Protein AF-A0A2P4NK34-F1 (afdb_monomer_lite)

Organism: Rhizophagus irregularis (strain DAOM 181602 / DAOM 197198 / MUCL 43194) (NCBI:txid747089)

Radius of gyration: 27.78 Å; chains: 1; bounding box: 64×46×92 Å

Sequence (318 aa):
MEHAILLRIIEKIVPVLEAAEVLLDIGVDGDLNSNKTLNNIPCVSKVYADLKHIGKNIRAKIAKSSMWKEYENTIMTYYNSCVYAASGRKLDENKITVSDAELEKVQIDGLVAHLSDDHSLCWDEVCWRKENPNIQLKAPHLKENTSNQREKFRQFLKECFYIPTKQSLITHIRTSYNEAFNRVKLCFQDKKIDYWKTYSTRHALAVLQYNNGLLNMLKIARSACNIPYFSETDEKNISKIAEERKKQNQRNSNDIAKRNEERGKKIQEQKTNLETFDWDKDFVPYGRNVQEKIKAKEFEPTFAKHILDFEKIQKCLA

Structure (mmCIF, N/CA/C/O backbone):
data_AF-A0A2P4NK34-F1
#
_entry.id   AF-A0A2P4NK34-F1
#
loop_
_atom_site.group_PDB
_atom_site.id
_atom_site.type_symbol
_atom_site.label_atom_id
_atom_site.label_alt_id
_atom_site.label_comp_id
_atom_site.label_asym_id
_atom_site.label_entity_id
_atom_site.label_seq_id
_atom_site.pdbx_PDB_ins_code
_atom_site.Cartn_x
_atom_site.Cartn_y
_atom_site.Cartn_z
_atom_site.occupancy
_atom_site.B_iso_or_equiv
_atom_site.auth_seq_id
_atom_site.auth_comp_id
_atom_site.auth_asym_id
_atom_site.auth_atom_id
_atom_site.pdbx_PDB_model_num
ATOM 1 N N . MET A 1 1 ? -3.292 7.495 -22.861 1.00 48.47 1 MET A N 1
ATOM 2 C CA . MET A 1 1 ? -2.261 6.859 -23.716 1.00 48.47 1 MET A CA 1
ATOM 3 C C . MET A 1 1 ? -1.542 5.739 -23.005 1.00 48.47 1 MET A C 1
ATOM 5 O O . MET A 1 1 ? -1.546 4.654 -23.558 1.00 48.47 1 MET A O 1
ATOM 9 N N . GLU A 1 2 ? -1.011 5.934 -21.795 1.00 56.56 2 GLU A N 1
ATOM 10 C CA . GLU A 1 2 ? -0.379 4.835 -21.038 1.00 56.56 2 GLU A CA 1
ATOM 11 C C . GLU A 1 2 ? -1.314 3.627 -20.874 1.00 56.56 2 GLU A C 1
ATOM 13 O O . GLU A 1 2 ? -0.923 2.498 -21.143 1.00 56.56 2 GLU A O 1
ATOM 18 N N . HIS A 1 3 ? -2.592 3.889 -20.588 1.00 64.56 3 HIS A N 1
ATOM 19 C CA . HIS A 1 3 ? -3.644 2.875 -20.536 1.00 64.56 3 HIS A CA 1
ATOM 20 C C . HIS A 1 3 ? -3.859 2.115 -21.862 1.00 64.56 3 HIS A C 1
ATOM 22 O O . HIS A 1 3 ? -4.013 0.900 -21.873 1.00 64.56 3 HIS A O 1
ATOM 28 N N . ALA A 1 4 ? -3.833 2.818 -22.999 1.00 63.69 4 ALA A N 1
ATOM 29 C CA . ALA A 1 4 ? -4.018 2.206 -24.316 1.00 63.69 4 ALA A CA 1
ATOM 30 C C . ALA A 1 4 ? -2.792 1.381 -24.738 1.00 63.69 4 ALA A C 1
ATOM 32 O O . ALA A 1 4 ? -2.928 0.347 -25.380 1.00 63.69 4 ALA A O 1
ATOM 33 N N . ILE A 1 5 ? -1.591 1.818 -24.354 1.00 66.81 5 ILE A N 1
ATOM 34 C CA . ILE A 1 5 ? -0.347 1.083 -24.605 1.00 66.81 5 ILE A CA 1
ATOM 35 C C . ILE A 1 5 ? -0.301 -0.186 -23.756 1.00 66.81 5 ILE A C 1
ATOM 37 O O . ILE A 1 5 ? 0.046 -1.240 -24.277 1.00 66.81 5 ILE A O 1
ATOM 41 N N . LEU A 1 6 ? -0.702 -0.099 -22.484 1.00 72.00 6 LEU A N 1
ATOM 42 C CA . LEU A 1 6 ? -0.850 -1.259 -21.608 1.00 72.00 6 LEU A CA 1
ATOM 43 C C . LEU A 1 6 ? -1.774 -2.306 -22.240 1.00 72.00 6 LEU A C 1
ATOM 45 O O . LEU A 1 6 ? -1.380 -3.460 -22.361 1.00 72.00 6 LEU A O 1
ATOM 49 N N . LEU A 1 7 ? -2.948 -1.887 -22.722 1.00 73.19 7 LEU A N 1
ATOM 50 C CA . LEU A 1 7 ? -3.874 -2.765 -23.439 1.00 73.19 7 LEU A CA 1
ATOM 51 C C . LEU A 1 7 ? -3.229 -3.419 -24.665 1.00 73.19 7 LEU A C 1
ATOM 53 O O . LEU A 1 7 ? -3.285 -4.634 -24.797 1.00 73.19 7 LEU A O 1
ATOM 57 N N . ARG A 1 8 ? -2.540 -2.647 -25.514 1.00 75.69 8 ARG A N 1
ATOM 58 C CA . ARG A 1 8 ? -1.848 -3.188 -26.697 1.00 75.69 8 ARG A CA 1
ATOM 59 C C . ARG A 1 8 ? -0.736 -4.178 -26.361 1.00 75.69 8 ARG A C 1
ATOM 61 O O . ARG A 1 8 ? -0.506 -5.109 -27.126 1.00 75.69 8 ARG A O 1
ATOM 68 N N . ILE A 1 9 ? -0.013 -3.967 -25.262 1.00 77.25 9 ILE A N 1
ATOM 69 C CA . ILE A 1 9 ? 1.008 -4.913 -24.797 1.00 77.25 9 ILE A CA 1
ATOM 70 C C . ILE A 1 9 ? 0.328 -6.192 -24.320 1.00 77.25 9 ILE A C 1
ATOM 72 O O . ILE A 1 9 ? 0.738 -7.273 -24.732 1.00 77.25 9 ILE A O 1
ATOM 76 N N . ILE A 1 10 ? -0.724 -6.065 -23.509 1.00 79.69 10 ILE A N 1
ATOM 77 C CA . ILE A 1 10 ? -1.464 -7.210 -22.983 1.00 79.69 10 ILE A CA 1
ATOM 78 C C . ILE A 1 10 ? -2.071 -8.035 -24.123 1.00 79.69 10 ILE A C 1
ATOM 80 O O . ILE A 1 10 ? -1.832 -9.234 -24.179 1.00 79.69 10 ILE A O 1
ATOM 84 N N . GLU A 1 11 ? -2.726 -7.399 -25.098 1.00 82.00 11 GLU A N 1
ATOM 85 C CA . GLU A 1 11 ? -3.253 -8.055 -26.307 1.00 82.00 11 GLU A CA 1
ATOM 86 C C . GLU A 1 11 ? -2.201 -8.907 -27.037 1.00 82.00 11 GLU A C 1
ATOM 88 O O . GLU A 1 11 ? -2.528 -9.960 -27.576 1.00 82.00 11 GLU A O 1
ATOM 93 N N . LYS A 1 12 ? -0.932 -8.476 -27.053 1.00 82.38 12 LYS A N 1
ATOM 94 C CA . LYS A 1 12 ? 0.152 -9.219 -27.710 1.00 82.38 12 LYS A CA 1
ATOM 95 C C . LYS A 1 12 ? 0.668 -10.402 -26.897 1.00 82.38 12 LYS A C 1
ATOM 97 O O . LYS A 1 12 ? 1.125 -11.371 -27.495 1.00 82.38 12 LYS A O 1
ATOM 102 N N . ILE A 1 13 ? 0.662 -10.305 -25.569 1.00 82.50 13 ILE A N 1
ATOM 103 C CA . ILE A 1 13 ? 1.228 -11.343 -24.694 1.00 82.50 13 ILE A CA 1
ATOM 104 C C . ILE A 1 13 ? 0.187 -12.372 -24.250 1.00 82.50 13 ILE A C 1
ATOM 106 O O . ILE A 1 13 ? 0.567 -13.508 -23.996 1.00 82.50 13 ILE A O 1
ATOM 110 N N . VAL A 1 14 ? -1.104 -12.012 -24.200 1.00 85.31 14 VAL A N 1
ATOM 111 C CA . VAL A 1 14 ? -2.202 -12.903 -23.774 1.00 85.31 14 VAL A CA 1
ATOM 112 C C . VAL A 1 14 ? -2.152 -14.264 -24.475 1.00 85.31 14 VAL A C 1
ATOM 114 O O . VAL A 1 14 ? -2.125 -15.254 -23.750 1.00 85.31 14 VAL A O 1
ATOM 117 N N . PRO A 1 15 ? -2.021 -14.369 -25.816 1.00 86.94 15 PRO A N 1
ATOM 118 C CA . PRO A 1 15 ? -2.008 -15.677 -26.476 1.00 86.94 15 PRO A CA 1
ATOM 119 C C . PRO A 1 15 ? -0.852 -16.576 -26.022 1.00 86.94 15 PRO A C 1
ATOM 121 O O . PRO A 1 15 ? -0.999 -17.789 -25.929 1.00 86.94 15 PRO A O 1
ATOM 124 N N . VAL A 1 16 ? 0.308 -15.980 -25.723 1.00 87.50 16 VAL A N 1
ATOM 125 C CA . VAL A 1 16 ? 1.489 -16.709 -25.238 1.00 87.50 16 VAL A CA 1
ATOM 126 C C . VAL A 1 16 ? 1.282 -17.167 -23.797 1.00 87.50 16 VAL A C 1
ATOM 128 O O . VAL A 1 16 ? 1.649 -18.285 -23.451 1.00 87.50 16 VAL A O 1
ATOM 131 N N . LEU A 1 17 ? 0.691 -16.313 -22.961 1.00 85.50 17 LEU A N 1
ATOM 132 C CA . LEU A 1 17 ? 0.424 -16.618 -21.557 1.00 85.50 17 LEU A CA 1
ATOM 133 C C . LEU A 1 17 ? -0.655 -17.689 -21.404 1.00 85.50 17 LEU A C 1
ATOM 135 O O . LEU A 1 17 ? -0.489 -18.593 -20.595 1.00 85.50 17 LEU A O 1
ATOM 139 N N . GLU A 1 18 ? -1.716 -17.624 -22.208 1.00 86.38 18 GLU A N 1
ATOM 140 C CA . GLU A 1 18 ? -2.775 -18.635 -22.238 1.00 86.38 18 GLU A CA 1
ATOM 141 C C . GLU A 1 18 ? -2.237 -19.990 -22.704 1.00 86.38 18 GLU A C 1
ATOM 143 O O . GLU A 1 18 ? -2.489 -20.997 -22.051 1.00 86.38 18 GLU A O 1
ATOM 148 N N . ALA A 1 19 ? -1.427 -20.016 -23.770 1.00 86.31 19 ALA A N 1
ATOM 149 C CA . ALA A 1 19 ? -0.793 -21.247 -24.246 1.00 86.31 19 ALA A CA 1
ATOM 150 C C . ALA A 1 19 ? 0.175 -21.868 -23.221 1.00 86.31 19 ALA A C 1
ATOM 152 O O . ALA A 1 19 ? 0.399 -23.076 -23.245 1.00 86.31 19 ALA A O 1
ATOM 153 N N . ALA A 1 20 ? 0.757 -21.049 -22.343 1.00 87.88 20 ALA A N 1
ATOM 154 C CA . ALA A 1 20 ? 1.665 -21.481 -21.286 1.00 87.88 20 ALA A CA 1
ATOM 155 C C . ALA A 1 20 ? 0.973 -21.703 -19.926 1.00 87.88 20 ALA A C 1
ATOM 157 O O . ALA A 1 20 ? 1.665 -21.990 -18.953 1.00 87.88 20 ALA A O 1
ATOM 158 N N . GLU A 1 21 ? -0.354 -21.534 -19.839 1.00 88.50 21 GLU A N 1
ATOM 159 C CA . GLU A 1 21 ? -1.132 -21.593 -18.589 1.00 88.50 21 GLU A CA 1
ATOM 160 C C . GLU A 1 21 ? -0.599 -20.656 -17.480 1.00 88.50 21 GLU A C 1
ATOM 162 O O . GLU A 1 21 ? -0.667 -20.945 -16.285 1.00 88.50 21 GLU A O 1
ATOM 167 N N . VAL A 1 22 ? -0.064 -19.494 -17.869 1.00 86.06 22 VAL A N 1
ATOM 168 C CA . VAL A 1 22 ? 0.520 -18.506 -16.951 1.00 86.06 22 VAL A CA 1
ATOM 169 C C . VAL A 1 22 ? -0.482 -17.397 -16.636 1.00 86.06 22 VAL A C 1
ATOM 171 O O . VAL A 1 22 ? -1.010 -16.734 -17.531 1.00 86.06 22 VAL A O 1
ATOM 174 N N . LEU A 1 23 ? -0.673 -17.123 -15.343 1.00 85.81 23 LEU A N 1
ATOM 175 C CA . LEU A 1 23 ? -1.448 -15.983 -14.853 1.00 85.81 23 LEU A CA 1
ATOM 176 C C . LEU A 1 23 ? -0.542 -14.825 -14.418 1.00 85.81 23 LEU A C 1
ATOM 178 O O . LEU A 1 23 ? 0.556 -15.023 -13.900 1.00 85.81 23 LEU A O 1
ATOM 182 N N . LEU A 1 24 ? -1.029 -13.600 -14.606 1.00 82.25 24 LEU A N 1
ATOM 183 C CA . LEU A 1 24 ? -0.334 -12.368 -14.257 1.00 82.25 24 LEU A CA 1
ATOM 184 C C . LEU A 1 24 ? -0.850 -11.769 -12.954 1.00 82.25 24 LEU A C 1
ATOM 186 O O . LEU A 1 24 ? -2.042 -11.499 -12.788 1.00 82.25 24 LEU A O 1
ATOM 190 N N . ASP A 1 25 ? 0.104 -11.440 -12.098 1.00 82.12 25 ASP A N 1
ATOM 191 C CA . ASP A 1 25 ? -0.062 -10.599 -10.925 1.00 82.12 25 ASP A CA 1
ATOM 192 C C . ASP A 1 25 ? 0.555 -9.222 -11.229 1.00 82.12 25 ASP A C 1
ATOM 194 O O . ASP A 1 25 ? 1.748 -9.113 -11.519 1.00 82.12 25 ASP A O 1
ATOM 198 N N . ILE A 1 26 ? -0.247 -8.154 -11.203 1.00 79.12 26 ILE A N 1
ATOM 199 C CA . ILE A 1 26 ? 0.152 -6.833 -11.714 1.00 79.12 26 ILE A CA 1
ATOM 200 C C . ILE A 1 26 ? 0.137 -5.792 -10.597 1.00 79.12 26 ILE A C 1
ATOM 202 O O . ILE A 1 26 ? -0.907 -5.508 -10.021 1.00 79.12 26 ILE A O 1
ATOM 206 N N . GLY A 1 27 ? 1.282 -5.163 -10.325 1.00 77.25 27 GLY A N 1
ATOM 207 C CA . GLY A 1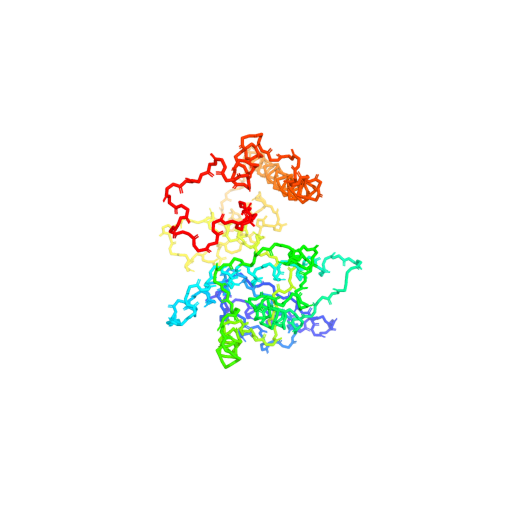 27 ? 1.358 -3.962 -9.487 1.00 77.25 27 GLY A CA 1
ATOM 208 C C . GLY A 1 27 ? 1.122 -2.694 -10.302 1.00 77.25 27 GLY A C 1
ATOM 209 O O . GLY A 1 27 ? 1.854 -2.435 -11.258 1.00 77.25 27 GLY A O 1
ATOM 210 N N . VAL A 1 28 ? 0.122 -1.893 -9.927 1.00 72.69 28 VAL A N 1
ATOM 211 C CA . VAL A 1 28 ? -0.199 -0.637 -10.623 1.00 72.69 28 VAL A CA 1
ATOM 212 C C . VAL A 1 28 ? 0.272 0.557 -9.801 1.00 72.69 28 VAL A C 1
ATOM 214 O O . VAL A 1 28 ? -0.041 0.672 -8.620 1.00 72.69 28 VAL A O 1
ATOM 217 N N . ASP A 1 29 ? 1.014 1.455 -10.450 1.00 66.44 29 ASP A N 1
ATOM 218 C CA . ASP A 1 29 ? 1.449 2.736 -9.893 1.00 66.44 29 ASP A CA 1
ATOM 219 C C . ASP A 1 29 ? 0.544 3.849 -10.446 1.00 66.44 29 ASP A C 1
ATOM 221 O O . ASP A 1 29 ? 0.671 4.230 -11.611 1.00 66.44 29 ASP A O 1
ATOM 225 N N . GLY A 1 30 ? -0.413 4.336 -9.651 1.00 62.69 30 GLY A N 1
ATOM 226 C CA . GLY A 1 30 ? -1.329 5.411 -10.056 1.00 62.69 30 GLY A CA 1
ATOM 227 C C . GLY A 1 30 ? -2.760 4.984 -10.439 1.00 62.69 30 GLY A C 1
ATOM 228 O O . GLY A 1 30 ? -3.372 4.160 -9.767 1.00 62.69 30 GLY A O 1
ATOM 229 N N . ASP A 1 31 ? -3.338 5.658 -11.445 1.00 58.88 31 ASP A N 1
ATOM 230 C CA . ASP A 1 31 ? -4.793 5.828 -11.657 1.00 58.88 31 ASP A CA 1
ATOM 231 C C . ASP A 1 31 ? -5.634 4.527 -11.715 1.00 58.88 31 ASP A C 1
ATOM 233 O O . ASP A 1 31 ? -5.349 3.589 -12.465 1.00 58.88 31 ASP A O 1
ATOM 237 N N . LEU A 1 32 ? -6.755 4.532 -10.977 1.00 55.97 32 LEU A N 1
ATOM 238 C CA . LEU A 1 32 ? -7.711 3.428 -10.792 1.00 55.97 32 LEU A CA 1
ATOM 239 C C . LEU A 1 32 ? -8.393 2.959 -12.083 1.00 55.97 32 LEU A C 1
ATOM 241 O O . LEU A 1 32 ? -8.917 1.843 -12.126 1.00 55.97 32 LEU A O 1
ATOM 245 N N . ASN A 1 33 ? -8.409 3.787 -13.131 1.00 59.69 33 ASN A N 1
ATOM 246 C CA . ASN A 1 33 ? -8.982 3.407 -14.423 1.00 59.69 33 ASN A CA 1
ATOM 247 C C . ASN A 1 33 ? -8.220 2.239 -15.065 1.00 59.69 33 ASN A C 1
ATOM 249 O O . ASN A 1 33 ? -8.837 1.381 -15.692 1.00 59.69 33 ASN A O 1
ATOM 253 N N . SER A 1 34 ? -6.908 2.133 -14.825 1.00 62.41 34 SER A N 1
ATOM 254 C CA . SER A 1 34 ? -6.115 0.966 -15.231 1.00 62.41 34 SER A CA 1
ATOM 255 C C . SER A 1 34 ? -6.556 -0.305 -14.518 1.00 62.41 34 SER A C 1
ATOM 257 O O . SER A 1 34 ? -6.680 -1.345 -15.160 1.00 62.41 34 SER A O 1
ATOM 259 N N . ASN A 1 35 ? -6.918 -0.217 -13.239 1.00 66.38 35 ASN A N 1
ATOM 260 C CA . ASN A 1 35 ? -7.352 -1.385 -12.478 1.00 66.38 35 ASN A CA 1
ATOM 261 C C . ASN A 1 35 ? -8.691 -1.946 -12.971 1.00 66.38 35 ASN A C 1
ATOM 263 O O . ASN A 1 35 ? -8.855 -3.161 -13.027 1.00 66.38 35 ASN A O 1
ATOM 267 N N . LYS A 1 36 ? -9.647 -1.083 -13.345 1.00 69.12 36 LYS A N 1
ATOM 268 C CA . LYS A 1 36 ? -10.941 -1.532 -13.894 1.00 69.12 36 LYS A CA 1
ATOM 269 C C . LYS A 1 36 ? -10.761 -2.345 -15.171 1.00 69.12 36 LYS A C 1
ATOM 271 O O . LYS A 1 36 ? -11.412 -3.366 -15.344 1.00 69.12 36 LYS A O 1
ATOM 276 N N . THR A 1 37 ? -9.867 -1.895 -16.039 1.00 74.50 37 THR A N 1
ATOM 277 C CA . THR A 1 37 ? -9.613 -2.544 -17.322 1.00 74.50 37 THR A CA 1
ATOM 278 C C . THR A 1 37 ? -8.814 -3.831 -17.154 1.00 74.50 37 THR A C 1
ATOM 280 O O . THR A 1 37 ? -9.194 -4.846 -17.723 1.00 74.50 37 THR A O 1
ATOM 283 N N . LEU A 1 38 ? -7.761 -3.821 -16.327 1.00 77.62 38 LEU A N 1
ATOM 284 C CA . LEU A 1 38 ? -6.961 -5.013 -16.022 1.00 77.62 38 LEU A CA 1
ATOM 285 C C . LEU A 1 38 ? -7.792 -6.123 -15.372 1.00 77.62 38 LEU A C 1
ATOM 287 O O . LEU A 1 38 ? -7.602 -7.291 -15.693 1.00 77.62 38 LEU A O 1
ATOM 291 N N . ASN A 1 39 ? -8.758 -5.768 -14.520 1.00 73.94 39 ASN A N 1
ATOM 292 C CA . ASN A 1 39 ? -9.656 -6.739 -13.892 1.00 73.94 39 ASN A CA 1
ATOM 293 C C . ASN A 1 39 ? -10.474 -7.559 -14.905 1.00 73.94 39 ASN A C 1
ATOM 295 O O . ASN A 1 39 ? -10.875 -8.681 -14.593 1.00 73.94 39 ASN A O 1
ATOM 299 N N . ASN A 1 40 ? -10.720 -7.028 -16.104 1.00 78.81 40 ASN A N 1
ATOM 300 C CA . ASN A 1 40 ? -11.522 -7.701 -17.125 1.00 78.81 40 ASN A CA 1
ATOM 301 C C . ASN A 1 40 ? -10.695 -8.616 -18.038 1.00 78.81 40 ASN A C 1
ATOM 303 O O . ASN A 1 40 ? -11.258 -9.265 -18.914 1.00 78.81 40 ASN A O 1
ATOM 307 N N . ILE A 1 41 ? -9.377 -8.680 -17.847 1.00 81.38 41 ILE A N 1
ATOM 308 C CA . ILE A 1 41 ? -8.486 -9.477 -18.690 1.00 81.38 41 ILE A CA 1
ATOM 309 C C . ILE A 1 41 ? -8.365 -10.890 -18.091 1.00 81.38 41 ILE A C 1
ATOM 311 O O . ILE A 1 41 ? -8.008 -11.004 -16.916 1.00 81.38 41 ILE A O 1
ATOM 315 N N . PRO A 1 42 ? -8.643 -11.966 -18.856 1.00 81.50 42 PRO A N 1
ATOM 316 C CA . PRO A 1 42 ? -8.669 -13.336 -18.331 1.00 81.50 42 PRO A CA 1
ATOM 317 C C . PRO A 1 42 ? -7.351 -13.799 -17.706 1.00 81.50 42 PRO A C 1
ATOM 319 O O . PRO A 1 42 ? -7.359 -14.376 -16.624 1.00 81.50 42 PRO A O 1
ATOM 322 N N . CYS A 1 43 ? -6.216 -13.484 -18.338 1.00 84.06 43 CYS A N 1
ATOM 323 C CA . CYS A 1 43 ? -4.897 -13.887 -17.850 1.00 84.06 43 CYS A CA 1
ATOM 324 C C . CYS A 1 43 ? -4.420 -13.082 -16.626 1.00 84.06 43 CYS A C 1
ATOM 326 O O . CYS A 1 43 ? -3.322 -13.324 -16.136 1.00 84.06 43 CYS A O 1
ATOM 328 N N . VAL A 1 44 ? -5.188 -12.098 -16.142 1.00 85.50 44 VAL A N 1
ATOM 329 C CA . VAL A 1 44 ? -4.844 -11.312 -14.949 1.00 85.50 44 VAL A CA 1
ATOM 330 C C . VAL A 1 44 ? -5.506 -11.945 -13.728 1.00 85.50 44 VAL A C 1
ATOM 332 O O . VAL A 1 44 ? -6.719 -11.837 -13.528 1.00 85.50 44 VAL A O 1
ATOM 335 N N . SER A 1 45 ? -4.676 -12.582 -12.902 1.00 85.12 45 SER A N 1
ATOM 336 C CA . SER A 1 45 ? -5.058 -13.195 -11.626 1.00 85.12 45 SER A CA 1
ATOM 337 C C . SER A 1 45 ? -5.370 -12.121 -10.588 1.00 85.12 45 SER A C 1
ATOM 339 O O . SER A 1 45 ? -6.459 -12.108 -10.007 1.00 85.12 45 SER A O 1
ATOM 341 N N . LYS A 1 46 ? -4.434 -11.183 -10.382 1.00 85.19 46 LYS A N 1
ATOM 342 C CA . LYS A 1 46 ? -4.545 -10.192 -9.311 1.00 85.19 46 LYS A CA 1
ATOM 343 C C . LYS A 1 46 ? -3.942 -8.847 -9.676 1.00 85.19 46 LYS A C 1
ATOM 345 O O . LYS A 1 46 ? -2.892 -8.765 -10.310 1.00 85.19 46 LYS A O 1
ATOM 350 N N . VAL A 1 47 ? -4.589 -7.777 -9.221 1.00 85.12 47 VAL A N 1
ATOM 351 C CA . VAL A 1 47 ? -4.105 -6.401 -9.380 1.00 85.12 47 VAL A CA 1
ATOM 352 C C . VAL A 1 47 ? -3.767 -5.820 -8.012 1.00 85.12 47 VAL A C 1
ATOM 354 O O . VAL A 1 47 ? -4.634 -5.631 -7.164 1.00 85.12 47 VAL A O 1
ATOM 357 N N . TYR A 1 48 ? -2.503 -5.507 -7.768 1.00 84.75 48 TYR A N 1
ATOM 358 C CA . TYR A 1 48 ? -2.087 -4.877 -6.524 1.00 84.75 48 TYR A CA 1
ATOM 359 C C . TYR A 1 48 ? -2.296 -3.367 -6.594 1.00 84.75 48 TYR A C 1
ATOM 361 O O . TYR A 1 48 ? -1.750 -2.690 -7.471 1.00 84.75 48 TYR A O 1
ATOM 369 N N . ALA A 1 49 ? -3.115 -2.853 -5.676 1.00 79.38 49 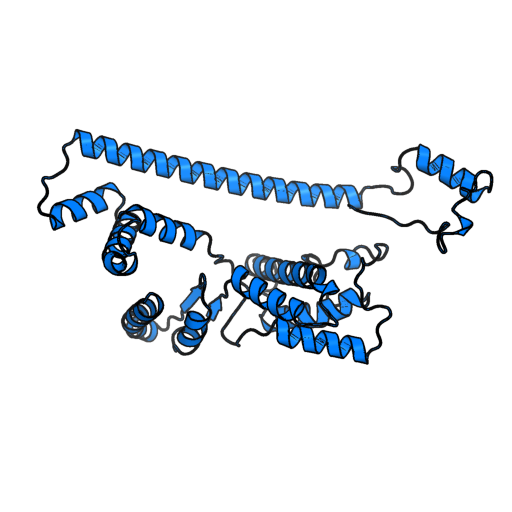ALA A N 1
ATOM 370 C CA . ALA A 1 49 ? -3.508 -1.451 -5.660 1.00 79.38 49 ALA A CA 1
ATOM 371 C C . ALA A 1 49 ? -2.410 -0.553 -5.067 1.00 79.38 49 ALA A C 1
ATOM 373 O O . ALA A 1 49 ? -1.757 -0.909 -4.084 1.00 79.38 49 ALA A O 1
ATOM 374 N N . ASP A 1 50 ? -2.262 0.655 -5.618 1.00 80.62 50 ASP A N 1
ATOM 375 C CA . ASP A 1 50 ? -1.394 1.685 -5.045 1.00 80.62 50 ASP A CA 1
ATOM 376 C C . ASP A 1 50 ? -1.944 2.160 -3.689 1.00 80.62 50 ASP A C 1
ATOM 378 O O . ASP A 1 50 ? -2.944 2.883 -3.604 1.00 80.62 50 ASP A O 1
ATOM 382 N N . LEU A 1 51 ? -1.243 1.790 -2.615 1.00 81.88 51 LEU A N 1
ATOM 383 C CA . LEU A 1 51 ? -1.596 2.151 -1.244 1.00 81.88 51 LEU A CA 1
ATOM 384 C C . LEU A 1 51 ? -1.669 3.671 -1.036 1.00 81.88 51 LEU A C 1
ATOM 386 O O . LEU A 1 51 ? -2.491 4.141 -0.248 1.00 81.88 51 LEU A O 1
ATOM 390 N N . LYS A 1 52 ? -0.848 4.457 -1.744 1.00 81.94 52 LYS A N 1
ATOM 391 C CA . LYS A 1 52 ? -0.868 5.921 -1.651 1.00 81.94 52 LYS A CA 1
ATOM 392 C C . LYS A 1 52 ? -2.165 6.476 -2.228 1.00 81.94 52 LYS A C 1
ATOM 394 O O . LYS A 1 52 ? -2.797 7.331 -1.602 1.00 81.94 52 LYS A O 1
ATOM 399 N N . HIS A 1 53 ? -2.581 5.976 -3.389 1.00 80.50 53 HIS A N 1
ATOM 400 C CA . HIS A 1 53 ? -3.838 6.370 -4.013 1.00 80.50 53 HIS A CA 1
ATOM 401 C C . HIS A 1 53 ? -5.053 5.930 -3.183 1.00 80.50 53 HIS A C 1
ATOM 403 O O . HIS A 1 53 ? -5.927 6.749 -2.891 1.00 80.50 53 HIS A O 1
ATOM 409 N N . ILE A 1 54 ? -5.084 4.673 -2.726 1.00 85.25 54 ILE A N 1
ATOM 410 C CA . ILE A 1 54 ? -6.159 4.168 -1.858 1.00 85.25 54 ILE A CA 1
ATOM 411 C C . ILE A 1 54 ? -6.238 4.987 -0.564 1.00 85.25 54 ILE A C 1
ATOM 413 O O . ILE A 1 54 ? -7.310 5.473 -0.201 1.00 85.25 54 ILE A O 1
ATOM 417 N N . GLY A 1 55 ? -5.099 5.250 0.079 1.00 88.44 55 GLY A N 1
ATOM 418 C CA . GLY A 1 55 ? -5.035 6.072 1.285 1.00 88.44 55 GLY A CA 1
ATOM 419 C C . GLY A 1 55 ? -5.503 7.516 1.076 1.00 88.44 55 GLY A C 1
ATOM 420 O O . GLY A 1 55 ? -6.033 8.122 2.005 1.00 88.44 55 GLY A O 1
ATOM 421 N N . LYS A 1 56 ? -5.350 8.086 -0.126 1.00 88.56 56 LYS A N 1
ATOM 422 C CA . LYS A 1 56 ? -5.921 9.400 -0.470 1.00 88.56 56 LYS A CA 1
ATOM 423 C C . LYS A 1 56 ? -7.448 9.335 -0.574 1.00 88.56 56 LYS A C 1
ATOM 425 O O . LYS A 1 56 ? -8.127 10.219 -0.056 1.00 88.56 56 LYS A O 1
ATOM 430 N N . ASN A 1 57 ? -7.987 8.294 -1.206 1.00 89.25 57 ASN A N 1
ATOM 431 C CA . ASN A 1 57 ? -9.432 8.124 -1.380 1.00 89.25 57 ASN A CA 1
ATOM 432 C C . ASN A 1 57 ? -10.152 7.858 -0.057 1.00 89.25 57 ASN A C 1
ATOM 434 O O . ASN A 1 57 ? -11.221 8.422 0.173 1.00 89.25 57 ASN A O 1
ATOM 438 N N . ILE A 1 58 ? -9.552 7.058 0.828 1.00 92.31 58 ILE A N 1
ATOM 439 C CA . ILE A 1 58 ? -10.069 6.826 2.182 1.00 92.31 58 ILE A CA 1
ATOM 440 C C . ILE A 1 58 ? -10.177 8.157 2.933 1.00 92.31 58 ILE A C 1
ATOM 442 O O . ILE A 1 58 ? -11.262 8.509 3.390 1.00 92.31 58 ILE A O 1
ATOM 446 N N . ARG A 1 59 ? -9.094 8.947 2.982 1.00 94.12 59 ARG A N 1
ATOM 447 C CA . ARG A 1 59 ? -9.106 10.273 3.623 1.00 94.12 59 ARG A CA 1
ATOM 448 C C . ARG A 1 59 ? -10.150 11.205 3.020 1.00 94.12 59 ARG A C 1
ATOM 450 O O . ARG A 1 59 ? -10.864 11.876 3.753 1.00 94.12 59 ARG A O 1
ATOM 457 N N . ALA A 1 60 ? -10.301 11.210 1.695 1.00 93.00 60 ALA A N 1
ATOM 458 C CA . ALA A 1 60 ? -11.318 12.020 1.029 1.00 93.00 60 ALA A CA 1
ATOM 459 C C . ALA A 1 60 ? -12.753 11.622 1.424 1.00 93.00 60 ALA A C 1
ATOM 461 O O . ALA A 1 60 ? -13.614 12.493 1.533 1.00 93.00 60 ALA A O 1
ATOM 462 N N . LYS A 1 61 ? -13.023 10.329 1.650 1.00 94.06 61 LYS A N 1
ATOM 463 C CA . LYS A 1 61 ? -14.317 9.852 2.168 1.00 94.06 61 LYS A CA 1
ATOM 464 C C . LYS A 1 61 ? -14.515 10.244 3.636 1.00 94.06 61 LYS A C 1
ATOM 466 O O . LYS A 1 61 ? -15.586 10.731 3.983 1.00 94.06 61 LYS A O 1
ATOM 471 N N . ILE A 1 62 ? -13.479 10.123 4.469 1.00 94.25 62 ILE A N 1
ATOM 472 C CA . ILE A 1 62 ? -13.518 10.532 5.884 1.00 94.25 62 ILE A CA 1
ATOM 473 C C . ILE A 1 62 ? -13.751 12.031 6.034 1.00 94.25 62 ILE A C 1
ATOM 475 O O . ILE A 1 62 ? -14.622 12.434 6.798 1.00 94.25 62 ILE A O 1
ATOM 479 N N . ALA A 1 63 ? -13.066 12.854 5.245 1.00 92.94 63 ALA A N 1
ATOM 480 C CA . ALA A 1 63 ? -13.222 14.303 5.281 1.00 92.94 63 ALA A CA 1
ATOM 481 C C . ALA A 1 63 ? -14.648 14.775 4.938 1.00 92.94 63 ALA A C 1
ATOM 483 O O . ALA A 1 63 ? -15.054 15.846 5.386 1.00 92.94 63 ALA A O 1
ATOM 484 N N . LYS A 1 64 ? -15.403 13.987 4.156 1.00 93.19 64 LYS A N 1
ATOM 485 C CA . LYS A 1 64 ? -16.816 14.246 3.826 1.00 93.19 64 LYS A CA 1
ATOM 486 C C . LYS A 1 64 ? -17.783 13.811 4.928 1.00 93.19 64 LYS A C 1
ATOM 488 O O . LYS A 1 64 ? -18.930 14.248 4.920 1.00 93.19 64 LYS A O 1
ATOM 493 N N . SER A 1 65 ? -17.352 12.953 5.850 1.00 92.12 65 SER A N 1
ATOM 494 C CA . SER A 1 65 ? -18.175 12.528 6.978 1.00 92.12 65 SER A CA 1
ATOM 495 C C . SER A 1 65 ? -18.215 13.631 8.028 1.00 92.12 65 SER A C 1
ATOM 497 O O . SER A 1 65 ? -17.180 14.030 8.551 1.00 92.12 65 SER A O 1
ATOM 499 N N . SER A 1 66 ? -19.408 14.102 8.383 1.00 88.12 66 SER A N 1
ATOM 500 C CA . SER A 1 66 ? -19.583 15.021 9.514 1.00 88.12 66 SER A CA 1
ATOM 501 C C . SER A 1 66 ? -19.396 14.328 10.868 1.00 88.12 66 SER A C 1
ATOM 503 O O . SER A 1 66 ? -19.052 14.985 11.842 1.00 88.12 66 SER A O 1
ATOM 505 N N . MET A 1 67 ? -19.599 13.007 10.927 1.00 89.81 67 MET A N 1
ATOM 506 C CA . MET A 1 67 ? -19.628 12.233 12.172 1.00 89.81 67 MET A CA 1
ATOM 507 C C . MET A 1 67 ? -18.277 11.601 12.526 1.00 89.81 67 MET A C 1
ATOM 509 O O . MET A 1 67 ? -17.956 11.445 13.698 1.00 89.81 67 MET A O 1
ATOM 513 N N . TRP A 1 68 ? -17.481 11.227 11.521 1.00 93.69 68 TRP A N 1
ATOM 514 C CA . TRP A 1 68 ? -16.287 10.387 11.710 1.00 93.69 68 TRP A CA 1
ATOM 515 C C . TRP A 1 68 ? -14.976 11.081 11.346 1.00 93.69 68 TRP A C 1
ATOM 517 O O . TRP A 1 68 ? -13.920 10.452 11.363 1.00 93.69 68 TRP A O 1
ATOM 527 N N . LYS A 1 69 ? -15.022 12.378 11.028 1.00 92.88 69 LYS A N 1
ATOM 528 C CA . LYS A 1 69 ? -13.852 13.156 10.602 1.00 92.88 69 LYS A CA 1
ATOM 529 C C . LYS A 1 69 ? -12.709 13.121 11.617 1.00 92.88 69 LYS A C 1
ATOM 531 O O . LYS A 1 69 ? -11.553 12.979 11.238 1.00 92.88 69 LYS A O 1
ATOM 536 N N . GLU A 1 70 ? -13.032 13.205 12.905 1.00 93.06 70 GLU A N 1
ATOM 537 C CA . GLU A 1 70 ? -12.043 13.210 13.992 1.00 93.06 70 GLU A CA 1
ATOM 538 C C . GLU A 1 70 ? -11.268 11.889 14.104 1.00 93.06 70 GLU A C 1
ATOM 540 O O . GLU A 1 70 ? -10.146 11.862 14.606 1.00 93.06 70 GLU A O 1
ATOM 545 N N . TYR A 1 71 ? -11.823 10.798 13.568 1.00 93.69 71 TYR A N 1
ATOM 546 C CA . TYR A 1 71 ? -11.204 9.476 13.579 1.00 93.69 71 TYR A CA 1
ATOM 547 C C . TYR A 1 71 ? -10.180 9.283 12.452 1.00 93.69 71 TYR A C 1
ATOM 549 O O . TYR A 1 71 ? -9.550 8.229 12.404 1.00 93.69 71 TYR A O 1
ATOM 557 N N . GLU A 1 72 ? -9.975 10.262 11.557 1.00 94.12 72 GLU A N 1
ATOM 558 C CA . GLU A 1 72 ? -9.128 10.110 10.362 1.00 94.12 72 GLU A CA 1
ATOM 559 C C . GLU A 1 72 ? -7.749 9.524 10.678 1.00 94.12 72 GLU A C 1
ATOM 561 O O . GLU A 1 72 ? -7.351 8.521 10.083 1.00 94.12 72 GLU A O 1
ATOM 566 N N . ASN A 1 73 ? -7.028 10.112 11.634 1.00 90.31 73 ASN A N 1
ATOM 567 C CA . ASN A 1 73 ? -5.679 9.665 11.975 1.00 90.31 73 ASN A CA 1
ATOM 568 C C . ASN A 1 73 ? -5.673 8.238 12.532 1.00 90.31 73 ASN A C 1
ATOM 570 O O . ASN A 1 73 ? -4.818 7.436 12.153 1.00 90.31 73 ASN A O 1
ATOM 574 N N . THR A 1 74 ? -6.637 7.905 13.389 1.00 90.62 74 THR A N 1
ATOM 575 C CA . THR A 1 74 ? -6.755 6.579 14.006 1.00 90.62 74 THR A CA 1
ATOM 576 C C . THR A 1 74 ? -7.095 5.520 12.962 1.00 90.62 74 THR A C 1
ATOM 578 O O . THR A 1 74 ? -6.415 4.497 12.883 1.00 90.62 74 THR A O 1
ATOM 581 N N . ILE A 1 75 ? -8.069 5.808 12.092 1.00 94.38 75 ILE A N 1
ATOM 582 C CA . ILE A 1 75 ? -8.461 4.948 10.970 1.00 94.38 75 ILE A CA 1
ATOM 583 C C . ILE A 1 75 ? -7.260 4.710 10.052 1.00 94.38 75 ILE A C 1
ATOM 585 O O . ILE A 1 75 ? -6.932 3.565 9.754 1.00 94.38 75 ILE A O 1
ATOM 589 N N . MET A 1 76 ? -6.571 5.773 9.626 1.00 93.50 76 MET A N 1
ATOM 590 C CA . MET A 1 76 ? -5.452 5.655 8.688 1.00 93.50 76 MET A CA 1
ATOM 591 C C . MET A 1 76 ? -4.246 4.936 9.292 1.00 93.50 76 MET A C 1
ATOM 593 O O . MET A 1 76 ? -3.573 4.186 8.585 1.00 93.50 76 MET A O 1
ATOM 597 N N . THR A 1 77 ? -3.958 5.161 10.574 1.00 88.50 77 THR A N 1
ATOM 598 C CA . THR A 1 77 ? -2.855 4.486 11.268 1.00 88.50 77 THR A CA 1
ATOM 599 C C . THR A 1 77 ? -3.127 2.993 11.357 1.00 88.50 77 THR A C 1
ATOM 601 O O . THR A 1 77 ? -2.314 2.202 10.886 1.00 88.50 77 THR A O 1
ATOM 604 N N . TYR A 1 78 ? -4.303 2.614 11.861 1.00 90.81 78 TYR A N 1
ATOM 605 C CA . TYR A 1 78 ? -4.692 1.214 11.990 1.00 90.81 78 TYR A CA 1
ATOM 606 C C . TYR A 1 78 ? -4.739 0.509 10.629 1.00 90.81 78 TYR A C 1
ATOM 608 O O . TYR A 1 78 ? -4.118 -0.536 10.447 1.00 90.81 78 TYR A O 1
ATOM 616 N N . TYR A 1 79 ? -5.389 1.131 9.638 1.00 92.81 79 TYR A N 1
ATOM 617 C CA . TYR A 1 79 ? -5.480 0.612 8.274 1.00 92.81 79 TYR A CA 1
ATOM 618 C C . TYR A 1 79 ? -4.098 0.306 7.686 1.00 92.81 79 TYR A C 1
ATOM 620 O O . TYR A 1 79 ? -3.871 -0.794 7.181 1.00 92.81 79 TYR A O 1
ATOM 628 N N . ASN A 1 80 ? -3.157 1.255 7.779 1.00 89.38 80 ASN A N 1
ATOM 629 C CA . ASN A 1 80 ? -1.803 1.061 7.267 1.00 89.38 80 ASN A CA 1
ATOM 630 C C . ASN A 1 80 ? -1.080 -0.061 8.015 1.00 89.38 80 ASN A C 1
ATOM 632 O O . ASN A 1 80 ? -0.478 -0.913 7.362 1.00 89.38 80 ASN A O 1
ATOM 636 N N . SER A 1 81 ? -1.159 -0.093 9.348 1.00 86.62 81 SER A N 1
ATOM 637 C CA . SER A 1 81 ? -0.542 -1.145 10.162 1.00 86.62 81 SER A CA 1
ATOM 638 C C . SER A 1 81 ? -1.029 -2.536 9.755 1.00 86.62 81 SER A C 1
ATOM 640 O O . SER A 1 81 ? -0.202 -3.421 9.547 1.00 86.62 81 SER A O 1
ATOM 642 N N . CYS A 1 82 ? -2.335 -2.718 9.528 1.00 90.81 82 CYS A N 1
ATOM 643 C CA . CYS A 1 82 ? -2.882 -3.970 8.999 1.00 90.81 82 CYS A CA 1
ATOM 644 C C . CYS A 1 82 ? -2.288 -4.321 7.627 1.00 90.81 82 CYS A C 1
ATOM 646 O O . CYS A 1 82 ? -1.817 -5.437 7.429 1.00 90.81 82 CYS A O 1
ATOM 648 N N . VAL A 1 83 ? -2.235 -3.379 6.679 1.00 89.00 83 VAL A N 1
ATOM 649 C CA . VAL A 1 83 ? -1.669 -3.654 5.344 1.00 89.00 83 VAL A CA 1
ATOM 650 C C . VAL A 1 83 ? -0.193 -4.060 5.429 1.00 89.00 83 VAL A C 1
ATOM 652 O O . VAL A 1 83 ? 0.231 -4.997 4.755 1.00 89.00 83 VAL A O 1
ATOM 655 N N . TYR A 1 84 ? 0.610 -3.374 6.248 1.00 85.94 84 TYR A N 1
ATOM 656 C CA . TYR A 1 84 ? 2.025 -3.715 6.426 1.00 85.94 84 TYR A CA 1
ATOM 657 C C . TYR A 1 84 ? 2.220 -5.056 7.136 1.00 85.94 84 TYR A C 1
ATOM 659 O O . TYR A 1 84 ? 3.060 -5.840 6.697 1.00 85.94 84 TYR A O 1
ATOM 667 N N . ALA A 1 85 ? 1.425 -5.351 8.164 1.00 85.88 85 ALA A N 1
ATOM 668 C CA . ALA A 1 85 ? 1.462 -6.637 8.851 1.00 85.88 85 ALA A CA 1
ATOM 669 C C . ALA A 1 85 ? 1.097 -7.790 7.902 1.00 85.88 85 ALA A C 1
ATOM 671 O O . ALA A 1 85 ? 1.829 -8.774 7.831 1.00 85.88 85 ALA A O 1
ATOM 672 N N . ALA A 1 86 ? 0.037 -7.646 7.099 1.00 87.12 86 ALA A N 1
ATOM 673 C CA . ALA A 1 86 ? -0.352 -8.652 6.110 1.00 87.12 86 ALA A CA 1
ATOM 674 C C . ALA A 1 86 ? 0.731 -8.864 5.039 1.00 87.12 86 ALA A C 1
ATOM 676 O O . ALA A 1 86 ? 1.079 -10.003 4.729 1.00 87.12 86 ALA A O 1
ATOM 677 N N . SER A 1 87 ? 1.315 -7.780 4.507 1.00 84.69 87 SER A N 1
ATOM 678 C CA . SER A 1 87 ? 2.462 -7.863 3.590 1.00 84.69 87 SER A CA 1
ATOM 679 C C . SER A 1 87 ? 3.652 -8.596 4.218 1.00 84.69 87 SER A C 1
ATOM 681 O O . SER A 1 87 ? 4.286 -9.396 3.537 1.00 84.69 87 SER A O 1
ATOM 683 N N . GLY A 1 88 ? 3.960 -8.325 5.491 1.00 81.69 88 GLY A N 1
ATOM 684 C CA . GLY A 1 88 ? 5.048 -8.983 6.216 1.00 81.69 88 GLY A CA 1
ATOM 685 C C . GLY A 1 88 ? 4.794 -10.475 6.418 1.00 81.69 88 GLY A C 1
ATOM 686 O O . GLY A 1 88 ? 5.675 -11.282 6.153 1.00 81.69 88 GLY A O 1
ATOM 687 N N . ARG A 1 89 ? 3.566 -10.854 6.789 1.00 84.31 89 ARG A N 1
ATOM 688 C CA . ARG A 1 89 ? 3.164 -12.261 6.944 1.00 84.31 89 ARG A CA 1
ATOM 689 C C . ARG A 1 89 ? 3.245 -13.054 5.641 1.00 84.31 89 ARG A C 1
ATOM 691 O O . ARG A 1 89 ? 3.616 -14.212 5.679 1.00 84.31 89 ARG A O 1
ATOM 698 N N . LYS A 1 90 ? 2.959 -12.433 4.491 1.00 81.19 90 LYS A N 1
ATOM 699 C CA . LYS A 1 90 ? 3.115 -13.071 3.168 1.00 81.19 90 LYS A CA 1
ATOM 700 C C . LYS A 1 90 ? 4.580 -13.360 2.799 1.00 81.19 90 LYS A C 1
ATOM 702 O O . LYS A 1 90 ? 4.824 -14.185 1.929 1.00 81.19 90 LYS A O 1
ATOM 707 N N . LEU A 1 91 ? 5.537 -12.648 3.396 1.00 75.00 91 LEU A N 1
ATOM 708 C CA . LEU A 1 91 ? 6.972 -12.818 3.132 1.00 75.00 91 LEU A CA 1
ATOM 709 C C . LEU A 1 91 ? 7.651 -13.804 4.088 1.00 75.00 91 LEU A C 1
ATOM 711 O O . LEU A 1 91 ? 8.757 -14.249 3.802 1.00 75.00 91 LEU A O 1
ATOM 715 N N . ASP A 1 92 ? 7.025 -14.101 5.222 1.00 75.50 92 ASP A N 1
ATOM 716 C CA . ASP A 1 92 ? 7.571 -14.986 6.242 1.00 75.50 92 ASP A CA 1
ATOM 717 C C . ASP A 1 92 ? 7.061 -16.410 6.009 1.00 75.50 92 ASP A C 1
ATOM 719 O O . ASP A 1 92 ? 5.880 -16.691 6.206 1.00 75.50 92 ASP A O 1
ATOM 723 N N . GLU A 1 93 ? 7.957 -17.309 5.600 1.00 71.00 93 GLU A N 1
ATOM 724 C CA . GLU A 1 93 ? 7.643 -18.720 5.332 1.00 71.00 93 GLU A CA 1
ATOM 725 C C . GLU A 1 93 ? 7.084 -19.452 6.565 1.00 71.00 93 GLU A C 1
ATOM 727 O O . GLU A 1 93 ? 6.382 -20.452 6.425 1.00 71.00 93 GLU A O 1
ATOM 732 N N . ASN A 1 94 ? 7.343 -18.938 7.774 1.00 75.62 94 ASN A N 1
ATOM 733 C CA . ASN A 1 94 ? 6.865 -19.526 9.025 1.00 75.62 94 ASN A CA 1
ATOM 734 C C . ASN A 1 94 ? 5.493 -18.992 9.459 1.00 75.62 94 ASN A C 1
ATOM 736 O O . ASN A 1 94 ? 4.934 -19.474 10.448 1.00 75.62 94 ASN A O 1
ATOM 740 N N . LYS A 1 95 ? 4.945 -17.983 8.770 1.00 73.19 95 LYS A N 1
ATOM 741 C CA . LYS A 1 95 ? 3.643 -17.395 9.100 1.00 73.19 95 LYS A CA 1
ATOM 742 C C . LYS A 1 95 ? 2.586 -17.777 8.074 1.00 73.19 95 LYS A C 1
ATOM 744 O O . LYS A 1 95 ? 2.828 -17.884 6.877 1.00 73.19 95 LYS A O 1
ATOM 749 N N . ILE A 1 96 ? 1.358 -17.941 8.565 1.00 75.94 96 ILE A N 1
ATOM 750 C CA . ILE A 1 96 ? 0.199 -18.207 7.713 1.00 75.94 96 ILE A CA 1
ATOM 751 C C . ILE A 1 96 ? -0.010 -17.005 6.788 1.00 75.94 96 ILE A C 1
ATOM 753 O O . ILE A 1 96 ? -0.144 -15.862 7.242 1.00 75.94 96 ILE A O 1
ATOM 757 N N . THR A 1 97 ? -0.049 -17.278 5.482 1.00 75.50 97 THR A N 1
ATOM 758 C CA . THR A 1 97 ? -0.373 -16.264 4.480 1.00 75.50 97 THR A CA 1
ATOM 759 C C . THR A 1 97 ? -1.803 -15.789 4.695 1.00 75.50 97 THR A C 1
ATOM 761 O O . THR A 1 97 ? -2.742 -16.579 4.669 1.00 75.50 97 THR A O 1
ATOM 764 N N . VAL A 1 98 ? -1.953 -14.484 4.894 1.00 84.06 98 VAL A N 1
ATOM 765 C CA . VAL A 1 98 ? -3.250 -13.851 5.132 1.00 84.06 98 VAL A CA 1
ATOM 766 C C . VAL A 1 98 ? -3.971 -13.630 3.803 1.00 84.06 98 VAL A C 1
ATOM 768 O O . VAL A 1 98 ? -3.376 -13.143 2.838 1.00 84.06 98 VAL A O 1
ATOM 771 N N . SER A 1 99 ? -5.257 -13.966 3.757 1.00 89.25 99 SER A N 1
ATOM 772 C CA . SER A 1 99 ? -6.143 -13.679 2.626 1.00 89.25 99 SER A CA 1
ATOM 773 C C . SER A 1 99 ? -6.651 -12.229 2.638 1.00 89.25 99 SER A C 1
ATOM 775 O O . SER A 1 99 ? -6.684 -11.571 3.678 1.00 89.25 99 SER A O 1
ATOM 777 N N . ASP A 1 100 ? -7.107 -11.710 1.490 1.00 88.44 100 ASP A N 1
ATOM 778 C CA . ASP A 1 100 ? -7.688 -10.356 1.446 1.00 88.44 100 ASP A CA 1
ATOM 779 C C . ASP A 1 100 ? -8.950 -10.239 2.311 1.00 88.44 100 ASP A C 1
ATOM 781 O O . ASP A 1 100 ? -9.156 -9.208 2.943 1.00 88.44 100 ASP A O 1
ATOM 785 N N . ALA A 1 101 ? -9.753 -11.304 2.397 1.00 89.81 101 ALA A N 1
ATOM 786 C CA . ALA A 1 101 ? -10.951 -11.340 3.234 1.00 89.81 101 ALA A CA 1
ATOM 787 C C . ALA A 1 101 ? -10.613 -11.246 4.732 1.00 89.81 101 ALA A C 1
ATOM 789 O O . ALA A 1 101 ? -11.297 -10.560 5.490 1.00 89.81 101 ALA A O 1
ATOM 790 N N . GLU A 1 102 ? -9.536 -11.901 5.174 1.00 91.38 102 GLU A N 1
ATOM 791 C CA . GLU A 1 102 ? -9.053 -11.775 6.552 1.00 91.38 102 GLU A CA 1
ATOM 792 C C . GLU A 1 102 ? -8.495 -10.380 6.833 1.00 91.38 102 GLU A C 1
ATOM 794 O O . GLU A 1 102 ? -8.765 -9.821 7.897 1.00 91.38 102 GLU A O 1
ATOM 799 N N . LEU A 1 103 ? -7.753 -9.797 5.885 1.00 92.38 103 LEU A N 1
ATOM 800 C CA . LEU A 1 103 ? -7.279 -8.420 6.006 1.00 92.38 103 LEU A CA 1
ATOM 801 C C . LEU A 1 103 ? -8.455 -7.440 6.114 1.00 92.38 103 LEU A C 1
ATOM 803 O O . LEU A 1 103 ? -8.455 -6.606 7.017 1.00 92.38 103 LEU A O 1
ATOM 807 N N . GLU A 1 104 ? -9.460 -7.560 5.246 1.00 93.06 104 GLU A N 1
ATOM 808 C CA . GLU A 1 104 ? -10.665 -6.726 5.270 1.00 93.06 104 GLU A CA 1
ATOM 809 C C . GLU A 1 104 ? -11.401 -6.857 6.610 1.00 93.06 104 GLU A C 1
ATOM 811 O O . GLU A 1 104 ? -11.723 -5.852 7.251 1.00 93.06 104 GLU A O 1
ATOM 816 N N . LYS A 1 105 ? -11.595 -8.092 7.088 1.00 93.62 105 LYS A N 1
ATOM 817 C CA . LYS A 1 105 ? -12.229 -8.360 8.382 1.00 93.62 105 LYS A CA 1
ATOM 818 C C . LYS A 1 105 ? -11.483 -7.675 9.527 1.00 93.62 105 LYS A C 1
ATOM 820 O O . LYS A 1 105 ? -12.110 -7.038 10.369 1.00 93.62 105 LYS A O 1
ATOM 825 N N . VAL A 1 106 ? -10.155 -7.761 9.565 1.00 93.69 106 VAL A N 1
ATOM 826 C CA . VAL A 1 106 ? -9.360 -7.120 10.626 1.00 93.69 106 VAL A CA 1
ATOM 827 C C . VAL A 1 106 ? -9.373 -5.598 10.486 1.00 93.69 106 VAL A C 1
ATOM 829 O O . VAL A 1 106 ? -9.512 -4.899 11.483 1.00 93.69 106 VAL A O 1
ATOM 832 N N . GLN A 1 107 ? -9.308 -5.059 9.269 1.00 94.94 107 GLN A N 1
ATOM 833 C CA . GLN A 1 107 ? -9.393 -3.614 9.041 1.00 94.94 107 GLN A CA 1
ATOM 834 C C . GLN A 1 107 ? -10.732 -3.023 9.493 1.00 94.94 107 GLN A C 1
ATOM 836 O O . GLN A 1 107 ? -10.756 -1.901 9.996 1.00 94.94 107 GLN A O 1
ATOM 841 N N . ILE A 1 108 ? -11.832 -3.758 9.322 1.00 96.12 108 ILE A N 1
ATOM 842 C CA . ILE A 1 108 ? -13.184 -3.290 9.641 1.00 96.12 108 ILE A CA 1
ATOM 843 C C . ILE A 1 108 ? -13.578 -3.697 11.061 1.00 96.12 108 ILE A C 1
ATOM 845 O O . ILE A 1 108 ? -13.684 -2.847 11.945 1.00 96.12 108 ILE A O 1
ATOM 849 N N . ASP A 1 109 ? -13.788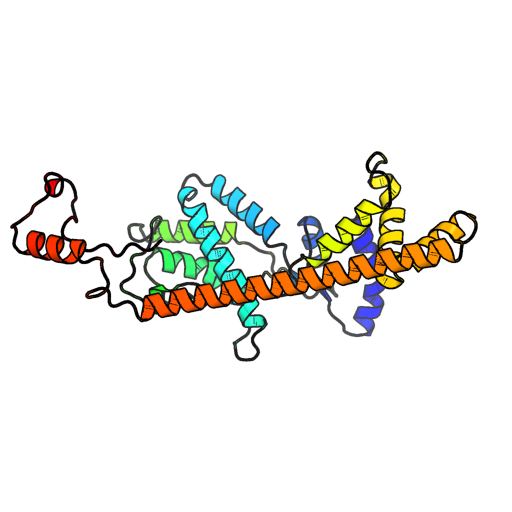 -4.992 11.298 1.00 95.75 109 ASP A N 1
ATOM 850 C CA . ASP A 1 109 ? -14.269 -5.495 12.585 1.00 95.75 109 ASP A CA 1
ATOM 851 C C . ASP A 1 109 ? -13.193 -5.391 13.660 1.00 95.75 109 ASP A C 1
ATOM 853 O O . ASP A 1 109 ? -13.503 -5.053 14.803 1.00 95.75 109 ASP A O 1
ATOM 857 N N . GLY A 1 110 ? -11.929 -5.601 13.288 1.00 94.31 110 GLY A N 1
ATOM 858 C CA . GLY A 1 110 ? -10.805 -5.403 14.198 1.00 94.31 110 GLY A CA 1
ATOM 859 C C . GLY A 1 110 ? -10.676 -3.951 14.650 1.00 94.31 110 GLY A C 1
ATOM 860 O O . GLY A 1 110 ? -10.473 -3.723 15.838 1.00 94.31 110 GLY A O 1
ATOM 861 N N . LEU A 1 111 ? -10.881 -2.962 13.770 1.00 95.44 111 LEU A N 1
ATOM 862 C CA . LEU A 1 111 ? -10.859 -1.547 14.161 1.00 95.44 111 LEU A CA 1
ATOM 863 C C . LEU A 1 111 ? -12.056 -1.171 15.045 1.00 95.44 111 LEU A C 1
ATOM 865 O O . LEU A 1 111 ? -11.886 -0.472 16.043 1.00 95.44 111 LEU A O 1
ATOM 869 N N . VAL A 1 112 ? -13.263 -1.641 14.713 1.00 96.00 112 VAL A N 1
ATOM 870 C CA . VAL A 1 112 ? -14.467 -1.400 15.533 1.00 96.00 112 VAL A CA 1
ATOM 871 C C . VAL A 1 112 ? -14.284 -1.976 16.939 1.00 96.00 112 VAL A C 1
ATOM 873 O O . VAL A 1 112 ? -14.552 -1.281 17.923 1.00 96.00 112 VAL A O 1
ATOM 876 N N . ALA A 1 113 ? -13.801 -3.219 17.039 1.00 93.19 113 ALA A N 1
ATOM 877 C CA . ALA A 1 113 ? -13.499 -3.870 18.310 1.00 93.19 113 ALA A CA 1
ATOM 878 C C . ALA A 1 113 ? -12.387 -3.121 19.057 1.00 93.19 113 ALA A C 1
ATOM 880 O O . ALA A 1 113 ? -12.583 -2.728 20.206 1.00 93.19 113 ALA A O 1
ATOM 881 N N . HIS A 1 114 ? -11.284 -2.803 18.369 1.00 92.19 114 HIS A N 1
ATOM 882 C CA . HIS A 1 114 ? -10.136 -2.096 18.936 1.00 92.19 114 HIS A CA 1
ATOM 883 C C . HIS A 1 114 ? -10.543 -0.774 19.584 1.00 92.19 114 HIS A C 1
ATOM 885 O O . HIS A 1 114 ? -10.141 -0.487 20.710 1.00 92.19 114 HIS A O 1
ATOM 891 N N . LEU A 1 115 ? -11.371 0.021 18.899 1.00 93.19 115 LEU A N 1
ATOM 892 C CA . LEU A 1 115 ? -11.862 1.290 19.434 1.00 93.19 115 LEU A CA 1
ATOM 893 C C . LEU A 1 115 ? -12.905 1.113 20.541 1.00 93.19 115 LEU A C 1
ATOM 895 O O . LEU A 1 115 ? -13.138 2.043 21.310 1.00 93.19 115 LEU A O 1
ATOM 899 N N . SER A 1 116 ? -13.513 -0.065 20.642 1.00 91.81 116 SER A N 1
ATOM 900 C CA . SER A 1 116 ? -14.448 -0.440 21.705 1.00 91.81 116 SER A CA 1
ATOM 901 C C . SER A 1 116 ? -13.759 -1.077 22.919 1.00 91.81 116 SER A C 1
ATOM 903 O O . SER A 1 116 ? -14.464 -1.558 23.801 1.00 91.81 116 SER A O 1
ATOM 905 N N . ASP A 1 117 ? -12.419 -1.052 22.985 1.00 89.69 117 ASP A N 1
ATOM 906 C CA . ASP A 1 117 ? -11.592 -1.701 24.022 1.00 89.69 117 ASP A CA 1
ATOM 907 C C . ASP A 1 117 ? -11.538 -3.234 23.952 1.00 89.69 117 ASP A C 1
ATOM 909 O O . ASP A 1 117 ? -11.077 -3.877 24.891 1.00 89.69 117 ASP A O 1
ATOM 913 N N . ASP A 1 118 ? -11.979 -3.823 22.840 1.00 90.12 118 ASP A N 1
ATOM 914 C CA . ASP A 1 118 ? -11.862 -5.254 22.572 1.00 90.12 118 ASP A CA 1
ATOM 915 C C . ASP A 1 118 ? -10.724 -5.510 21.574 1.00 90.12 118 ASP A C 1
ATOM 917 O O . ASP A 1 118 ? -10.771 -5.129 20.403 1.00 90.12 118 ASP A O 1
ATOM 921 N N . HIS A 1 119 ? -9.667 -6.168 22.042 1.00 89.38 119 HIS A N 1
ATOM 922 C CA . HIS A 1 119 ? -8.464 -6.432 21.252 1.00 89.38 119 HIS A CA 1
ATOM 923 C C . HIS A 1 119 ? -8.380 -7.865 20.720 1.00 89.38 119 HIS A C 1
ATOM 925 O O . HIS A 1 119 ? -7.373 -8.221 20.107 1.00 89.38 119 HIS A O 1
ATOM 931 N N . SER A 1 120 ? -9.427 -8.674 20.902 1.00 89.31 120 SER A N 1
ATOM 932 C CA . SER A 1 120 ? -9.455 -10.086 20.493 1.00 89.31 120 SER A CA 1
ATOM 933 C C . SER A 1 120 ? -9.223 -10.288 18.991 1.00 89.31 120 SER A C 1
ATOM 935 O O . SER A 1 120 ? -8.548 -11.232 18.584 1.00 89.31 120 SER A O 1
ATOM 937 N N . LEU A 1 121 ? -9.729 -9.368 18.166 1.00 90.69 121 LEU A N 1
ATOM 938 C CA . LEU A 1 121 ? -9.613 -9.404 16.706 1.00 90.69 121 LEU A CA 1
ATOM 939 C C . LEU A 1 121 ? -8.343 -8.734 16.165 1.00 90.69 121 LEU A C 1
ATOM 941 O O . LEU A 1 121 ? -8.094 -8.771 14.959 1.00 90.69 121 LEU A O 1
ATOM 945 N N . CYS A 1 122 ? -7.545 -8.098 17.023 1.00 88.50 122 CYS A N 1
ATOM 946 C CA . CYS A 1 122 ? -6.329 -7.434 16.582 1.00 88.50 122 CYS A CA 1
ATOM 947 C C . CYS A 1 122 ? -5.187 -8.430 16.360 1.00 88.50 122 CYS A C 1
ATOM 949 O O . CYS A 1 122 ? -4.987 -9.387 17.114 1.00 88.50 122 CYS A O 1
ATOM 951 N N . TRP A 1 123 ? -4.378 -8.147 15.344 1.00 88.12 123 TRP A N 1
ATOM 952 C CA . TRP A 1 123 ? -3.076 -8.781 15.179 1.00 88.12 123 TRP A CA 1
ATOM 953 C C . TRP A 1 123 ? -2.055 -8.207 16.155 1.00 88.12 123 TRP A C 1
ATOM 955 O O . TRP A 1 123 ? -2.090 -7.012 16.457 1.00 88.12 123 TRP A O 1
ATOM 965 N N . ASP A 1 124 ? -1.123 -9.051 16.592 1.00 83.38 124 ASP A N 1
ATOM 966 C CA . ASP A 1 124 ? -0.098 -8.694 17.579 1.00 83.38 124 ASP A CA 1
ATOM 967 C C . ASP A 1 124 ? 0.824 -7.590 17.033 1.00 83.38 124 ASP A C 1
ATOM 969 O O . ASP A 1 124 ? 1.165 -6.642 17.738 1.00 83.38 124 ASP A O 1
ATOM 973 N N . GLU A 1 125 ? 1.120 -7.622 15.727 1.00 82.69 125 GLU A N 1
ATOM 974 C CA . GLU A 1 125 ? 1.902 -6.585 15.043 1.00 82.69 125 GLU A CA 1
ATOM 975 C C . GLU A 1 125 ? 1.180 -5.226 14.974 1.00 82.69 125 GLU A C 1
ATOM 977 O O . GLU A 1 125 ? 1.817 -4.197 14.752 1.00 82.69 125 GLU A O 1
ATOM 982 N N . VAL A 1 126 ? -0.148 -5.213 15.132 1.00 82.62 126 VAL A N 1
ATOM 983 C CA . VAL A 1 126 ? -0.994 -4.018 14.987 1.00 82.62 126 VAL A CA 1
ATOM 984 C C . VAL A 1 126 ? -1.406 -3.446 16.344 1.00 82.62 126 VAL A C 1
ATOM 986 O O . VAL A 1 126 ? -1.545 -2.230 16.474 1.00 82.62 126 VAL A O 1
ATOM 989 N N . CYS A 1 127 ? -1.613 -4.289 17.360 1.00 82.25 127 CYS A N 1
ATOM 990 C CA . CYS A 1 127 ? -2.160 -3.874 18.649 1.00 82.25 127 CYS A CA 1
ATOM 991 C C . CYS A 1 127 ? -1.344 -4.390 19.834 1.00 82.25 127 CYS A C 1
ATOM 993 O O . CYS A 1 127 ? -1.461 -5.539 20.247 1.00 82.25 127 CYS A O 1
ATOM 995 N N . TRP A 1 128 ? -0.616 -3.480 20.477 1.00 71.62 128 TRP A N 1
ATOM 996 C CA . TRP A 1 128 ? 0.214 -3.806 21.640 1.00 71.62 128 TRP A CA 1
ATOM 997 C C . TRP A 1 128 ? -0.586 -4.050 22.924 1.00 71.62 128 TRP A C 1
ATOM 999 O O . TRP A 1 128 ? -0.078 -4.662 23.858 1.00 71.62 128 TRP A O 1
ATOM 1009 N N . ARG A 1 129 ? -1.851 -3.608 22.978 1.00 72.00 129 ARG A N 1
ATOM 1010 C CA . ARG A 1 129 ? -2.740 -3.807 24.137 1.00 72.00 129 ARG A CA 1
ATOM 1011 C C . ARG A 1 129 ? -3.134 -5.261 24.361 1.00 72.00 129 ARG A C 1
ATOM 1013 O O . ARG A 1 129 ? -3.485 -5.613 25.479 1.00 72.00 129 ARG A O 1
ATOM 1020 N N . LYS A 1 130 ? -3.030 -6.104 23.333 1.00 73.12 130 LYS A N 1
ATOM 1021 C CA . LYS A 1 130 ? -3.261 -7.544 23.464 1.00 73.12 130 LYS A CA 1
ATOM 1022 C C . LYS A 1 130 ? -2.236 -8.207 24.392 1.00 73.12 130 LYS A C 1
ATOM 1024 O O . LYS A 1 130 ? -2.604 -9.067 25.180 1.00 73.12 130 LYS A O 1
ATOM 1029 N N . GLU A 1 131 ? -0.988 -7.740 24.352 1.00 69.00 131 GLU A N 1
ATOM 1030 C CA . GLU A 1 131 ? 0.093 -8.169 25.254 1.00 69.00 131 GLU A CA 1
ATOM 1031 C C . GLU A 1 131 ? 0.183 -7.286 26.516 1.00 69.00 131 GLU A C 1
ATOM 1033 O O . GLU A 1 131 ? 0.813 -7.663 27.498 1.00 69.00 131 GLU A O 1
ATOM 1038 N N . ASN A 1 132 ? -0.464 -6.112 26.518 1.00 68.75 132 ASN A N 1
ATOM 1039 C CA . ASN A 1 132 ? -0.340 -5.096 27.567 1.00 68.75 132 ASN A CA 1
ATOM 1040 C C . ASN A 1 132 ? -1.714 -4.508 27.961 1.00 68.75 132 ASN A C 1
ATOM 1042 O O . ASN A 1 132 ? -2.028 -3.368 27.591 1.00 68.75 132 ASN A O 1
ATOM 1046 N N . PRO A 1 133 ? -2.539 -5.238 28.738 1.00 70.62 133 PRO A N 1
ATOM 1047 C CA . PRO A 1 133 ? -3.920 -4.841 29.047 1.00 70.62 133 PRO A CA 1
ATOM 1048 C C . PRO A 1 133 ? -4.024 -3.558 29.887 1.00 70.62 133 PRO A C 1
ATOM 1050 O O . PRO A 1 133 ? -5.062 -2.902 29.900 1.00 70.62 133 PRO A O 1
ATOM 1053 N N . ASN A 1 134 ? -2.938 -3.169 30.561 1.00 69.31 134 ASN A N 1
ATOM 1054 C CA . ASN A 1 134 ? -2.889 -1.993 31.432 1.00 69.31 134 ASN A CA 1
ATOM 1055 C C . ASN A 1 134 ? -2.729 -0.660 30.678 1.00 69.31 134 ASN A C 1
ATOM 1057 O O . ASN A 1 134 ? -2.886 0.405 31.275 1.00 69.31 134 ASN A O 1
ATOM 1061 N N . ILE A 1 135 ? -2.378 -0.685 29.387 1.00 67.94 135 ILE A N 1
ATOM 1062 C CA . ILE A 1 135 ? -2.265 0.534 28.567 1.00 67.94 135 ILE A CA 1
ATOM 1063 C C . ILE A 1 135 ? -3.660 1.135 28.413 1.00 67.94 135 ILE A C 1
ATOM 1065 O O . ILE A 1 135 ? -4.607 0.375 28.321 1.00 67.94 135 ILE A O 1
ATOM 1069 N N . GLN A 1 136 ? -3.831 2.459 28.342 1.00 70.00 136 GLN A N 1
ATOM 1070 C CA . GLN A 1 136 ? -5.123 3.101 28.036 1.00 70.00 136 GLN A CA 1
ATOM 1071 C C . GLN A 1 136 ? -5.293 3.362 26.532 1.00 70.00 136 GLN A C 1
ATOM 1073 O O . GLN A 1 136 ? -4.335 3.685 25.836 1.00 70.00 136 GLN A O 1
ATOM 1078 N N . LEU A 1 137 ? -6.509 3.184 26.010 1.00 76.38 137 LEU A N 1
ATOM 1079 C CA . LEU A 1 137 ? -6.820 3.427 24.606 1.00 76.38 137 LEU A CA 1
ATOM 1080 C C . LEU A 1 137 ? -6.937 4.936 24.384 1.00 76.38 137 LEU A C 1
ATOM 1082 O O . LEU A 1 137 ? -7.730 5.603 25.047 1.00 76.38 137 LEU A O 1
ATOM 1086 N N . LYS A 1 138 ? -6.149 5.470 23.451 1.00 77.50 138 LYS A N 1
ATOM 1087 C CA . LYS A 1 138 ? -6.143 6.901 23.143 1.00 77.50 138 LYS A CA 1
ATOM 1088 C C . LYS A 1 138 ? -7.436 7.307 22.428 1.00 77.50 138 LYS A C 1
ATOM 1090 O O . LYS A 1 138 ? -7.916 6.583 21.558 1.00 77.50 138 LYS A O 1
ATOM 1095 N N . ALA A 1 139 ? -7.964 8.483 22.762 1.00 78.25 139 ALA A N 1
ATOM 1096 C CA . ALA A 1 139 ? -9.053 9.093 22.009 1.00 78.25 139 ALA A CA 1
ATOM 1097 C C . ALA A 1 139 ? -8.613 9.430 20.561 1.00 78.25 139 ALA A C 1
ATOM 1099 O O . ALA A 1 139 ? -7.446 9.774 20.340 1.00 78.25 139 ALA A O 1
ATOM 1100 N N . PRO A 1 140 ? -9.527 9.386 19.577 1.00 88.94 140 PRO A N 1
ATOM 1101 C CA . PRO A 1 140 ? -10.947 9.052 19.712 1.00 88.94 140 PRO A CA 1
ATOM 1102 C C . PRO A 1 140 ? -11.200 7.534 19.825 1.00 88.94 140 PRO A C 1
ATOM 1104 O O . PRO A 1 140 ? -10.520 6.736 19.184 1.00 88.94 140 PRO A O 1
ATOM 1107 N N . HIS A 1 141 ? -12.191 7.142 20.634 1.00 91.12 141 HIS A N 1
ATOM 1108 C CA . HIS A 1 141 ? -12.569 5.746 20.898 1.00 91.12 141 HIS A CA 1
ATOM 1109 C C . HIS A 1 141 ? -14.094 5.566 20.958 1.00 91.12 141 HIS A C 1
ATOM 1111 O O . HIS A 1 141 ? -14.821 6.513 21.239 1.00 91.12 141 HIS A O 1
ATOM 1117 N N . LEU A 1 142 ? -14.575 4.333 20.781 1.00 91.19 142 LEU A N 1
ATOM 1118 C CA . LEU A 1 142 ? -15.998 3.971 20.707 1.00 91.19 142 LEU A CA 1
ATOM 1119 C C . LEU A 1 142 ? -16.584 3.398 22.012 1.00 91.19 142 LEU A C 1
ATOM 1121 O O . LEU A 1 142 ? -17.694 2.856 22.009 1.00 91.19 142 LEU A O 1
ATOM 1125 N N . LYS A 1 143 ? -15.859 3.501 23.134 1.00 88.00 143 LYS A N 1
ATOM 1126 C CA . LYS A 1 143 ? -16.271 2.961 24.445 1.00 88.00 143 LYS A CA 1
ATOM 1127 C C . LYS A 1 143 ? -17.674 3.401 24.855 1.00 88.00 143 LYS A C 1
ATOM 1129 O O . LYS A 1 143 ? -18.508 2.566 25.190 1.00 88.00 143 LYS A O 1
ATOM 1134 N N . GLU A 1 144 ? -17.937 4.696 24.752 1.00 88.44 144 GLU A N 1
ATOM 1135 C CA . GLU A 1 144 ? -19.194 5.327 25.168 1.00 88.44 144 GLU A CA 1
ATOM 1136 C C . GLU A 1 144 ? -20.272 5.280 24.073 1.00 88.44 144 GLU A C 1
ATOM 1138 O O . GLU A 1 144 ? -21.426 5.637 24.301 1.00 88.44 144 GLU A O 1
ATOM 1143 N N . ASN A 1 145 ? -19.921 4.816 22.870 1.00 90.00 145 ASN A N 1
ATOM 1144 C CA . ASN A 1 145 ? -20.855 4.728 21.760 1.00 90.00 145 ASN A CA 1
ATOM 1145 C C . ASN A 1 145 ? -21.779 3.516 21.889 1.00 90.00 145 ASN A C 1
ATOM 1147 O O . ASN A 1 145 ? -21.346 2.399 22.178 1.00 90.00 145 ASN A O 1
ATOM 1151 N N . THR A 1 146 ? -23.055 3.731 21.570 1.00 93.38 146 THR A N 1
ATOM 1152 C CA . THR A 1 146 ? -24.074 2.672 21.516 1.00 93.38 146 THR A CA 1
ATOM 1153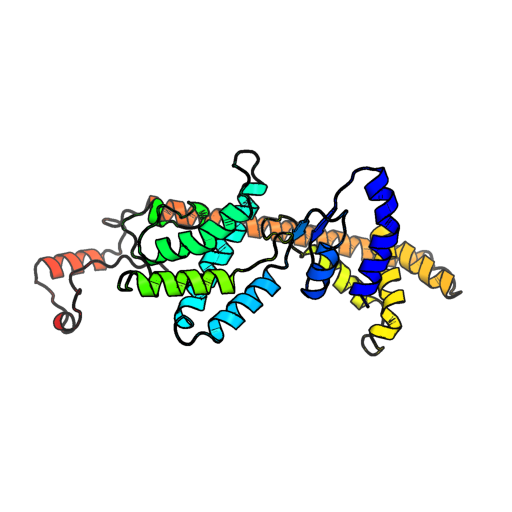 C C . THR A 1 146 ? -23.780 1.656 20.411 1.00 93.38 146 THR A C 1
ATOM 1155 O O . THR A 1 146 ? -23.140 1.980 19.406 1.00 93.38 146 THR A O 1
ATOM 1158 N N . SER A 1 147 ? -24.330 0.443 20.523 1.00 93.00 147 SER A N 1
ATOM 1159 C CA . SER A 1 147 ? -24.211 -0.595 19.485 1.00 93.00 147 SER A CA 1
ATOM 1160 C C . SER A 1 147 ? -24.641 -0.098 18.100 1.00 93.00 147 SER A C 1
ATOM 1162 O O . SER A 1 147 ? -23.988 -0.395 17.106 1.00 93.00 147 SER A O 1
ATOM 1164 N N . ASN A 1 148 ? -25.684 0.737 18.033 1.00 94.69 148 ASN A N 1
ATOM 1165 C CA . ASN A 1 148 ? -26.146 1.342 16.783 1.00 94.69 148 ASN A CA 1
ATOM 1166 C C . ASN A 1 148 ? -25.113 2.320 16.186 1.00 94.69 148 ASN A C 1
ATOM 1168 O O . ASN A 1 148 ? -24.892 2.343 14.979 1.00 94.69 148 ASN A O 1
ATOM 1172 N N . GLN A 1 149 ? -24.441 3.126 17.015 1.00 93.50 149 GLN A N 1
ATOM 1173 C CA . GLN A 1 149 ? -23.367 4.010 16.546 1.00 93.50 149 GLN A CA 1
ATOM 1174 C C . GLN A 1 149 ? -22.143 3.218 16.073 1.00 93.50 149 GLN A C 1
ATOM 1176 O O . GLN A 1 149 ? -21.554 3.574 15.054 1.00 93.50 149 GLN A O 1
ATOM 1181 N N . ARG A 1 150 ? -21.792 2.127 16.766 1.00 95.38 150 ARG A N 1
ATOM 1182 C CA . ARG A 1 150 ? -20.709 1.224 16.348 1.00 95.38 150 ARG A CA 1
ATOM 1183 C C . ARG A 1 150 ? -21.023 0.547 15.014 1.00 95.38 150 ARG A C 1
ATOM 1185 O O . ARG A 1 150 ? -20.143 0.467 14.164 1.00 95.38 150 ARG A O 1
ATOM 1192 N N . GLU A 1 151 ? -22.274 0.149 14.780 1.00 96.44 151 GLU A N 1
ATOM 1193 C CA . GLU A 1 151 ? -22.697 -0.399 13.484 1.00 96.44 151 GLU A CA 1
ATOM 1194 C C . GLU A 1 151 ? -22.639 0.652 12.367 1.00 96.44 151 GLU A C 1
ATOM 1196 O O . GLU A 1 151 ? -22.131 0.378 11.282 1.00 96.44 151 GLU A O 1
ATOM 1201 N N . LYS A 1 152 ? -23.061 1.895 12.636 1.00 96.00 152 LYS A N 1
ATOM 1202 C CA . LYS A 1 152 ? -22.897 3.002 11.676 1.00 96.00 152 LYS A CA 1
ATOM 1203 C C . LYS A 1 152 ? -21.429 3.256 11.336 1.00 96.00 152 LYS A C 1
ATOM 1205 O O . LYS A 1 152 ? -21.111 3.525 10.179 1.00 96.00 152 LYS A O 1
ATOM 1210 N N . PHE A 1 153 ? -20.535 3.159 12.320 1.00 96.88 153 PHE A N 1
ATOM 1211 C CA . PHE A 1 153 ? -19.097 3.264 12.088 1.00 96.88 153 PHE A CA 1
ATOM 1212 C C . PHE A 1 153 ? -18.577 2.092 11.246 1.00 96.88 153 PHE A C 1
ATOM 1214 O O . PHE A 1 153 ? -17.872 2.314 10.267 1.00 96.88 153 PHE A O 1
ATOM 1221 N N . ARG A 1 154 ? -18.988 0.855 11.554 1.00 97.19 154 ARG A N 1
ATOM 1222 C CA . ARG A 1 154 ? -18.658 -0.341 10.762 1.00 97.19 154 ARG A CA 1
ATOM 1223 C C . ARG A 1 154 ? -19.084 -0.190 9.301 1.00 97.19 154 ARG A C 1
ATOM 1225 O O . ARG A 1 154 ? -18.287 -0.452 8.403 1.00 97.19 154 ARG A O 1
ATOM 1232 N N . GLN A 1 155 ? -20.317 0.249 9.055 1.00 96.50 155 GLN A N 1
ATOM 1233 C CA . GLN A 1 155 ? -20.832 0.458 7.701 1.00 96.50 155 GLN A CA 1
ATOM 1234 C C . GLN A 1 155 ? -20.047 1.545 6.957 1.00 96.50 155 GLN A C 1
ATOM 1236 O O . GLN A 1 155 ? -19.690 1.373 5.794 1.00 96.50 155 GLN A O 1
ATOM 1241 N N . PHE A 1 156 ? -19.690 2.621 7.655 1.00 96.75 156 PHE A N 1
ATOM 1242 C CA . PHE A 1 156 ? -18.824 3.658 7.112 1.00 96.75 156 PHE A CA 1
ATOM 1243 C C . PHE A 1 156 ? -17.426 3.125 6.737 1.00 96.75 156 PHE A C 1
ATOM 1245 O O . PHE A 1 156 ? -16.912 3.444 5.665 1.00 96.75 156 PHE A O 1
ATOM 1252 N N . LEU A 1 157 ? -16.821 2.263 7.564 1.00 96.25 157 LEU A N 1
ATOM 1253 C CA . LEU A 1 157 ? -15.540 1.626 7.238 1.00 96.25 157 LEU A CA 1
ATOM 1254 C C . LEU A 1 157 ? -15.641 0.713 6.010 1.00 96.25 157 LEU A C 1
ATOM 1256 O O . LEU A 1 157 ? -14.762 0.785 5.153 1.00 96.25 157 LEU A O 1
ATOM 1260 N N . LYS A 1 158 ? -16.716 -0.080 5.879 1.00 95.12 158 LYS A N 1
ATOM 1261 C CA . LYS A 1 158 ? -16.984 -0.898 4.676 1.00 95.12 158 LYS A CA 1
ATOM 1262 C C . LYS A 1 158 ? -16.989 -0.039 3.414 1.00 95.12 158 LYS A C 1
ATOM 1264 O O . LYS A 1 158 ? -16.362 -0.381 2.416 1.00 95.12 158 LYS A O 1
ATOM 1269 N N . GLU A 1 159 ? -17.641 1.119 3.466 1.00 93.06 159 GLU A N 1
ATOM 1270 C CA . GLU A 1 159 ? -17.660 2.059 2.345 1.00 93.06 159 GLU A CA 1
ATOM 1271 C C . GLU A 1 159 ? -16.285 2.680 2.080 1.00 93.06 159 GLU A C 1
ATOM 1273 O O . GLU A 1 159 ? -15.894 2.850 0.922 1.00 93.06 159 GLU A O 1
ATOM 1278 N N . CYS A 1 160 ? -15.535 3.030 3.126 1.00 92.56 160 CYS A N 1
ATOM 1279 C CA . CYS A 1 160 ? -14.201 3.611 3.012 1.00 92.56 160 CYS A CA 1
ATOM 1280 C C . CYS A 1 160 ? -13.191 2.644 2.394 1.00 92.56 160 CYS A C 1
ATOM 1282 O O . CYS A 1 160 ? -12.500 3.029 1.447 1.00 92.56 160 CYS A O 1
ATOM 1284 N N . PHE A 1 161 ? -13.132 1.422 2.920 1.00 92.69 161 PHE A N 1
ATOM 1285 C CA . PHE A 1 161 ? -12.124 0.410 2.610 1.00 92.69 161 PHE A CA 1
ATOM 1286 C C . PHE A 1 161 ? -12.497 -0.507 1.451 1.00 92.69 161 PHE A C 1
ATOM 1288 O O . PHE A 1 161 ? -11.696 -1.363 1.096 1.00 92.69 161 PHE A O 1
ATOM 1295 N N . TYR A 1 162 ? -13.666 -0.310 0.835 1.00 88.00 162 TYR A N 1
ATOM 1296 C CA . TYR A 1 162 ? -14.083 -1.091 -0.320 1.00 88.00 162 TYR A CA 1
ATOM 1297 C C . TYR A 1 162 ? -13.009 -1.128 -1.415 1.00 88.00 162 TYR A C 1
ATOM 1299 O O . TYR A 1 162 ? -12.608 -0.093 -1.966 1.00 88.00 162 TYR A O 1
ATOM 1307 N N . ILE A 1 163 ? -12.612 -2.349 -1.764 1.00 81.62 163 ILE A N 1
ATOM 1308 C CA . ILE A 1 163 ? -11.690 -2.669 -2.845 1.00 81.62 163 ILE A CA 1
ATOM 1309 C C . ILE A 1 163 ? -12.352 -3.751 -3.721 1.00 81.62 163 ILE A C 1
ATOM 1311 O O . ILE A 1 163 ? -12.946 -4.685 -3.189 1.00 81.62 163 ILE A O 1
ATOM 1315 N N . PRO A 1 164 ? -12.300 -3.645 -5.063 1.00 79.94 164 PRO A N 1
ATOM 1316 C CA . PRO A 1 164 ? -12.851 -4.665 -5.959 1.00 79.94 164 PRO A CA 1
ATOM 1317 C C . PRO A 1 164 ? -12.222 -6.052 -5.754 1.00 79.94 164 PRO A C 1
ATOM 1319 O O . PRO A 1 164 ? -11.026 -6.146 -5.521 1.00 79.94 164 PRO A O 1
ATOM 1322 N N . THR A 1 165 ? -12.978 -7.130 -5.980 1.00 74.19 165 THR A N 1
ATOM 1323 C CA . THR A 1 165 ? -12.585 -8.530 -5.688 1.00 74.19 165 THR A CA 1
ATOM 1324 C C . THR A 1 165 ? -11.258 -8.998 -6.306 1.00 74.19 165 THR A C 1
ATOM 1326 O O . THR A 1 165 ? -10.582 -9.848 -5.743 1.00 74.19 165 THR A O 1
ATOM 1329 N N . LYS A 1 166 ? -10.861 -8.455 -7.463 1.00 76.62 166 LYS A N 1
ATOM 1330 C CA . LYS A 1 166 ? -9.579 -8.782 -8.121 1.00 76.62 166 LYS A CA 1
ATOM 1331 C C . LYS A 1 166 ? -8.407 -7.894 -7.684 1.00 76.62 166 LYS A C 1
ATOM 1333 O O . LYS A 1 166 ? -7.283 -8.082 -8.150 1.00 76.62 166 LYS A O 1
ATOM 1338 N N . GLN A 1 167 ? -8.658 -6.914 -6.819 1.00 82.06 167 GLN A N 1
ATOM 1339 C CA . GLN A 1 167 ? -7.625 -6.059 -6.256 1.00 82.06 167 GLN A CA 1
ATOM 1340 C C . GLN A 1 167 ? -7.157 -6.570 -4.895 1.00 82.06 167 GLN A C 1
ATOM 1342 O O . GLN A 1 167 ? -7.945 -7.062 -4.098 1.00 82.06 167 GLN A O 1
ATOM 1347 N N . SER A 1 168 ? -5.864 -6.411 -4.625 1.00 87.38 168 SER A N 1
ATOM 1348 C CA . SER A 1 168 ? -5.235 -6.837 -3.375 1.00 87.38 168 SER A CA 1
ATOM 1349 C C . SER A 1 168 ? -4.323 -5.753 -2.825 1.00 87.38 168 SER A C 1
ATOM 1351 O O . SER A 1 168 ? -3.611 -5.076 -3.569 1.00 87.38 168 SER A O 1
ATOM 1353 N N . LEU A 1 169 ? -4.292 -5.632 -1.501 1.00 85.44 169 LEU A N 1
ATOM 1354 C CA . LEU A 1 169 ? -3.326 -4.792 -0.785 1.00 85.44 169 LEU A CA 1
ATOM 1355 C C . LEU A 1 169 ? -2.093 -5.589 -0.338 1.00 85.44 169 LEU A C 1
ATOM 1357 O O . LEU A 1 169 ? -1.043 -5.011 -0.054 1.00 85.44 169 LEU A O 1
ATOM 1361 N N . ILE A 1 170 ? -2.207 -6.919 -0.286 1.00 85.81 170 ILE A N 1
ATOM 1362 C CA . ILE A 1 170 ? -1.185 -7.817 0.254 1.00 85.81 170 ILE A CA 1
ATOM 1363 C C . ILE A 1 170 ? -0.114 -8.097 -0.808 1.00 85.81 170 ILE A C 1
ATOM 1365 O O . ILE A 1 170 ? -0.157 -9.088 -1.545 1.00 85.81 170 ILE A O 1
ATOM 1369 N N . THR A 1 171 ? 0.868 -7.201 -0.899 1.00 78.06 171 THR A N 1
ATOM 1370 C CA . THR A 1 171 ? 1.972 -7.315 -1.862 1.00 78.06 171 THR A CA 1
ATOM 1371 C C . THR A 1 171 ? 3.328 -6.921 -1.288 1.00 78.06 171 THR A C 1
ATOM 1373 O O . THR A 1 171 ? 3.417 -6.082 -0.385 1.00 78.06 171 THR A O 1
ATOM 1376 N N . HIS A 1 172 ? 4.380 -7.520 -1.848 1.00 70.19 172 HIS A N 1
ATOM 1377 C CA . HIS A 1 172 ? 5.772 -7.085 -1.705 1.00 70.19 172 HIS A CA 1
ATOM 1378 C C . HIS A 1 172 ? 6.209 -6.178 -2.872 1.00 70.19 172 HIS A C 1
ATOM 1380 O O . HIS A 1 172 ? 7.204 -5.464 -2.766 1.00 70.19 172 HIS A O 1
ATOM 1386 N N . ILE A 1 173 ? 5.436 -6.152 -3.965 1.00 63.75 173 ILE A N 1
ATOM 1387 C CA . ILE A 1 173 ? 5.654 -5.312 -5.146 1.00 63.75 173 ILE A CA 1
ATOM 1388 C C . ILE A 1 173 ? 5.121 -3.909 -4.831 1.00 63.75 173 ILE A C 1
ATOM 1390 O O . ILE A 1 173 ? 4.060 -3.498 -5.293 1.00 63.75 173 ILE A O 1
ATOM 1394 N N . ARG A 1 174 ? 5.823 -3.171 -3.966 1.00 61.50 174 ARG A N 1
ATOM 1395 C CA . ARG A 1 174 ? 5.521 -1.757 -3.704 1.00 61.50 174 ARG A CA 1
ATOM 1396 C C . ARG A 1 174 ? 6.324 -0.904 -4.677 1.00 61.50 174 ARG A C 1
ATOM 1398 O O . ARG A 1 174 ? 7.529 -1.095 -4.828 1.00 61.50 174 ARG A O 1
ATOM 1405 N N . THR A 1 175 ? 5.647 0.003 -5.373 1.00 50.41 175 THR A N 1
ATOM 1406 C CA . THR A 1 175 ? 6.139 0.745 -6.542 1.00 50.41 175 THR A CA 1
ATOM 1407 C C . THR A 1 175 ? 7.179 1.816 -6.183 1.00 50.41 175 THR A C 1
ATOM 1409 O O . THR A 1 175 ? 7.008 2.990 -6.466 1.00 50.41 175 THR A O 1
ATOM 1412 N N . SER A 1 176 ? 8.318 1.435 -5.599 1.00 47.19 176 SER A N 1
ATOM 1413 C CA . SER A 1 176 ? 9.519 2.285 -5.618 1.00 47.19 176 SER A CA 1
ATOM 1414 C C . SER A 1 176 ? 10.284 2.138 -6.941 1.00 47.19 176 SER A C 1
ATOM 1416 O O . SER A 1 176 ? 10.874 3.098 -7.434 1.00 47.19 176 SER A O 1
ATOM 1418 N N . TYR A 1 177 ? 10.225 0.959 -7.570 1.00 41.88 177 TYR A N 1
ATOM 1419 C CA . TYR A 1 177 ? 10.928 0.683 -8.826 1.00 41.88 177 TYR A CA 1
ATOM 1420 C C . TYR A 1 177 ? 10.336 1.429 -10.035 1.00 41.88 177 TYR A C 1
ATOM 1422 O O . TYR A 1 177 ? 11.085 1.843 -10.923 1.00 41.88 177 TYR A O 1
ATOM 1430 N N . ASN A 1 178 ? 9.019 1.676 -10.056 1.00 48.84 178 ASN A N 1
ATOM 1431 C CA . ASN A 1 178 ? 8.372 2.419 -11.146 1.00 48.84 178 ASN A CA 1
ATOM 1432 C C . ASN A 1 178 ? 8.753 3.908 -11.154 1.00 48.84 178 ASN A C 1
ATOM 1434 O O . ASN A 1 178 ? 8.916 4.488 -12.230 1.00 48.84 178 ASN A O 1
ATOM 1438 N N . GLU A 1 179 ? 9.004 4.518 -9.989 1.00 50.34 179 GLU A N 1
ATOM 1439 C CA . GLU A 1 179 ? 9.540 5.881 -9.937 1.00 50.34 179 GLU A CA 1
ATOM 1440 C C . GLU A 1 179 ? 10.909 5.975 -10.620 1.00 50.34 179 GLU A C 1
ATOM 1442 O O . GLU A 1 179 ? 11.182 6.969 -11.290 1.00 50.34 179 GLU A O 1
ATOM 1447 N N . ALA A 1 180 ? 11.767 4.956 -10.502 1.00 54.41 180 ALA A N 1
ATOM 1448 C CA . ALA A 1 180 ? 13.077 4.967 -11.149 1.00 54.41 180 ALA A CA 1
ATOM 1449 C C . ALA A 1 180 ? 12.949 4.944 -12.684 1.00 54.41 180 ALA A C 1
ATOM 1451 O O . ALA A 1 180 ? 13.547 5.783 -13.360 1.00 54.41 180 ALA A O 1
ATOM 1452 N N . PHE A 1 181 ? 12.103 4.063 -13.233 1.00 56.22 181 PHE A N 1
ATOM 1453 C CA . PHE A 1 181 ? 11.864 3.982 -14.679 1.00 56.22 181 PHE A CA 1
ATOM 1454 C C . PHE A 1 181 ? 11.194 5.252 -15.223 1.00 56.22 181 PHE A C 1
ATOM 1456 O O . PHE A 1 181 ? 11.620 5.807 -16.239 1.00 56.22 181 PHE A O 1
ATOM 1463 N N . ASN A 1 182 ? 10.187 5.772 -14.516 1.00 62.03 182 ASN A N 1
ATOM 1464 C CA . ASN A 1 182 ? 9.499 7.001 -14.905 1.00 62.03 182 ASN A CA 1
ATOM 1465 C C . ASN A 1 182 ? 10.411 8.234 -14.809 1.00 62.03 182 ASN A C 1
ATOM 1467 O O . ASN A 1 182 ? 10.376 9.080 -15.702 1.00 62.03 182 ASN A O 1
ATOM 1471 N N . ARG A 1 183 ? 11.298 8.316 -13.807 1.00 65.38 183 ARG A N 1
ATOM 1472 C CA . ARG A 1 183 ? 12.332 9.363 -13.743 1.00 65.38 183 ARG A CA 1
ATOM 1473 C C . ARG A 1 183 ? 13.281 9.286 -14.936 1.00 65.38 183 ARG A C 1
ATOM 1475 O O . ARG A 1 183 ? 13.559 10.320 -15.534 1.00 65.38 183 ARG A O 1
ATOM 1482 N N . VAL A 1 184 ? 13.720 8.088 -15.328 1.00 68.50 184 VAL A N 1
ATOM 1483 C CA . VAL A 1 184 ? 14.611 7.904 -16.486 1.00 68.50 184 VAL A CA 1
ATOM 1484 C C . VAL A 1 184 ? 13.953 8.388 -17.785 1.00 68.50 184 VAL A C 1
ATOM 1486 O O . VAL A 1 184 ? 14.575 9.153 -18.521 1.00 68.50 184 VAL A O 1
ATOM 1489 N N . LYS A 1 185 ? 12.670 8.075 -18.030 1.00 67.44 185 LYS A N 1
ATOM 1490 C CA . LYS A 1 185 ? 11.913 8.609 -19.190 1.00 67.44 185 LYS A CA 1
ATOM 1491 C C . LYS A 1 185 ? 11.911 10.142 -19.253 1.00 67.44 185 LYS A C 1
ATOM 1493 O O . LYS A 1 185 ? 11.938 10.732 -20.337 1.00 67.44 185 LYS A O 1
ATOM 1498 N N . LEU A 1 186 ? 11.849 10.805 -18.098 1.00 66.62 186 LEU A N 1
ATOM 1499 C CA . LEU A 1 186 ? 11.799 12.266 -18.014 1.00 66.62 186 LEU A CA 1
ATOM 1500 C C . LEU A 1 186 ? 13.146 12.935 -18.337 1.00 66.62 186 LEU A C 1
ATOM 1502 O O . LEU A 1 186 ? 13.156 14.129 -18.630 1.00 66.62 186 LEU A O 1
ATOM 1506 N N . CYS A 1 187 ? 14.259 12.195 -18.335 1.00 72.12 187 CYS A N 1
ATOM 1507 C CA . CYS A 1 187 ? 15.606 12.748 -18.500 1.00 72.12 187 CYS A CA 1
ATOM 1508 C C . CYS A 1 187 ? 16.065 12.945 -19.955 1.00 72.12 187 CYS A C 1
ATOM 1510 O O . CYS A 1 187 ? 17.023 13.680 -20.169 1.00 72.12 187 CYS A O 1
ATOM 1512 N N . PHE A 1 188 ? 15.444 12.300 -20.948 1.00 71.06 188 PHE A N 1
ATOM 1513 C CA . PHE A 1 188 ? 16.029 12.227 -22.302 1.00 71.06 188 P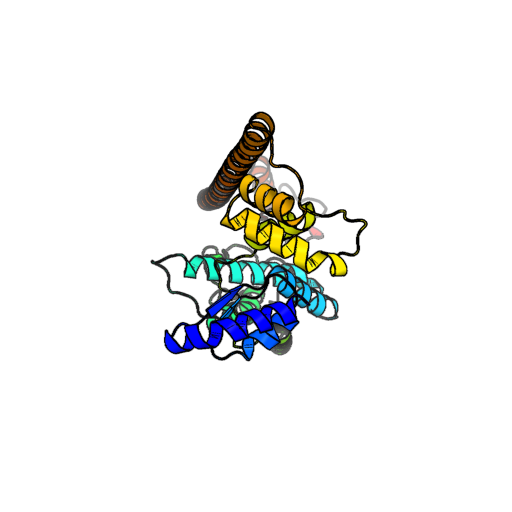HE A CA 1
ATOM 1514 C C . PHE A 1 188 ? 15.669 13.358 -23.260 1.00 71.06 188 PHE A C 1
ATOM 1516 O O . PHE A 1 188 ? 16.312 13.510 -24.292 1.00 71.06 188 PHE A O 1
ATOM 1523 N N . GLN A 1 189 ? 14.606 14.099 -22.980 1.00 70.00 189 GLN A N 1
ATOM 1524 C CA . GLN A 1 189 ? 14.069 15.104 -23.894 1.00 70.00 189 GLN A CA 1
ATOM 1525 C C . GLN A 1 189 ? 13.708 16.354 -23.091 1.00 70.00 189 GLN A C 1
ATOM 1527 O O . GLN A 1 189 ? 13.286 16.242 -21.932 1.00 70.00 189 GLN A O 1
ATOM 1532 N N . ASP A 1 190 ? 13.863 17.531 -23.700 1.00 70.44 190 ASP A N 1
ATOM 1533 C CA . ASP A 1 190 ? 13.611 18.819 -23.045 1.00 70.44 190 ASP A CA 1
ATOM 1534 C C . ASP A 1 190 ? 12.185 18.859 -22.469 1.00 70.44 190 ASP A C 1
ATOM 1536 O O . ASP A 1 190 ? 11.222 18.431 -23.109 1.00 70.44 190 ASP A O 1
ATOM 1540 N N . LYS A 1 191 ? 12.049 19.345 -21.232 1.00 66.06 191 LYS A N 1
ATOM 1541 C CA . LYS A 1 191 ? 10.759 19.518 -20.550 1.00 66.06 191 LYS A CA 1
ATOM 1542 C C . LYS A 1 191 ? 9.880 20.585 -21.210 1.00 66.06 191 LYS A C 1
ATOM 1544 O O . LYS A 1 191 ? 8.685 20.614 -20.944 1.00 66.06 191 LYS A O 1
ATOM 1549 N N . LYS A 1 192 ? 10.460 21.454 -22.044 1.00 72.50 192 LYS A N 1
ATOM 1550 C CA . LYS A 1 192 ? 9.747 22.464 -22.838 1.00 72.50 192 LYS A CA 1
ATOM 1551 C C . LYS A 1 192 ? 9.000 21.866 -24.030 1.00 72.50 192 LYS A C 1
ATOM 1553 O O . LYS A 1 192 ? 8.108 22.514 -24.569 1.00 72.50 192 LYS A O 1
ATOM 1558 N N . ILE A 1 193 ? 9.354 20.651 -24.449 1.00 74.44 193 ILE A N 1
ATOM 1559 C CA . ILE A 1 193 ? 8.635 19.936 -25.501 1.00 74.44 193 ILE A CA 1
ATOM 1560 C C . ILE A 1 193 ? 7.468 19.197 -24.854 1.00 74.44 193 ILE A C 1
ATOM 1562 O O . ILE A 1 193 ? 7.649 18.497 -23.856 1.00 74.44 193 ILE A O 1
ATOM 1566 N N . ASP A 1 194 ? 6.286 19.331 -25.454 1.00 68.69 194 ASP A N 1
ATOM 1567 C CA . ASP A 1 194 ? 5.081 18.627 -25.025 1.00 68.69 194 ASP A CA 1
ATOM 1568 C C . ASP A 1 194 ? 5.368 17.130 -24.800 1.00 68.69 194 ASP A C 1
ATOM 1570 O O . ASP A 1 194 ? 5.862 16.411 -25.684 1.00 68.69 194 ASP A O 1
ATOM 1574 N N . TYR A 1 195 ? 5.082 16.671 -23.580 1.00 65.62 195 TYR A N 1
ATOM 1575 C CA . TYR A 1 195 ? 5.364 15.312 -23.136 1.00 65.62 195 TYR A CA 1
ATOM 1576 C C . TYR A 1 195 ? 4.662 14.284 -24.024 1.00 65.62 195 TYR A C 1
ATOM 1578 O O . TYR A 1 195 ? 5.255 13.261 -24.366 1.00 65.62 195 TYR A O 1
ATOM 1586 N N . TRP A 1 196 ? 3.438 14.588 -24.466 1.00 68.44 196 TRP A N 1
ATOM 1587 C CA . TRP A 1 196 ? 2.662 13.718 -25.344 1.00 68.44 196 TRP A CA 1
ATOM 1588 C C . TRP A 1 196 ? 3.393 13.424 -26.656 1.00 68.44 196 TRP A C 1
ATOM 1590 O O . TRP A 1 196 ? 3.545 12.267 -27.050 1.00 68.44 196 TRP A O 1
ATOM 1600 N N . LYS A 1 197 ? 3.902 14.474 -27.309 1.00 72.88 197 LYS A N 1
ATOM 1601 C CA . LYS A 1 197 ? 4.563 14.375 -28.618 1.00 72.88 197 LYS A CA 1
ATOM 1602 C C . LYS A 1 197 ? 5.880 13.602 -28.560 1.00 72.88 197 LYS A C 1
ATOM 1604 O O . LYS A 1 197 ? 6.319 13.072 -29.573 1.00 72.88 197 LYS A O 1
ATOM 1609 N N . THR A 1 198 ? 6.504 13.531 -27.385 1.00 76.62 198 THR A N 1
ATOM 1610 C CA . THR A 1 198 ? 7.802 12.868 -27.177 1.00 76.62 198 THR A CA 1
ATOM 1611 C C . THR A 1 198 ? 7.698 11.552 -26.412 1.00 76.62 198 THR A C 1
ATOM 1613 O O . THR A 1 198 ? 8.725 10.923 -26.151 1.00 76.62 198 THR A O 1
ATOM 1616 N N . TYR A 1 199 ? 6.484 11.108 -26.063 1.00 73.12 199 TYR A N 1
ATOM 1617 C CA . TYR A 1 199 ? 6.272 9.938 -25.215 1.00 73.12 199 TYR A CA 1
ATOM 1618 C C . TYR A 1 199 ? 6.910 8.673 -25.793 1.00 73.12 199 TYR A C 1
ATOM 1620 O O . TYR A 1 199 ? 7.661 7.997 -25.092 1.00 73.12 199 TYR A O 1
ATOM 1628 N N . SER A 1 200 ? 6.653 8.368 -27.069 1.00 75.12 200 SER A N 1
ATOM 1629 C CA . SER A 1 200 ? 7.175 7.166 -27.735 1.00 75.12 200 SER A CA 1
ATOM 1630 C C . SER A 1 200 ? 8.703 7.130 -27.712 1.00 75.12 200 SER A C 1
ATOM 1632 O O . SER A 1 200 ? 9.289 6.128 -27.311 1.00 75.12 200 SER A O 1
ATOM 1634 N N . THR A 1 201 ? 9.348 8.247 -28.048 1.00 78.69 201 THR A N 1
ATOM 1635 C CA . THR A 1 201 ? 10.807 8.385 -28.042 1.00 78.69 201 THR A CA 1
ATOM 1636 C C . THR A 1 201 ? 11.377 8.263 -26.631 1.00 78.69 201 THR A C 1
ATOM 1638 O O . THR A 1 201 ? 12.298 7.482 -26.407 1.00 78.69 201 THR A O 1
ATOM 1641 N N . ARG A 1 202 ? 10.812 8.975 -25.646 1.00 78.38 202 ARG A N 1
ATOM 1642 C CA . ARG A 1 202 ? 11.236 8.880 -24.235 1.00 78.38 202 ARG A CA 1
ATOM 1643 C C . ARG A 1 202 ? 11.107 7.452 -23.705 1.00 78.38 202 ARG A C 1
ATOM 1645 O O . ARG A 1 202 ? 11.997 6.978 -23.002 1.00 78.38 202 ARG A O 1
ATOM 1652 N N . HIS A 1 203 ? 10.008 6.778 -24.041 1.00 77.56 203 HIS A N 1
ATOM 1653 C CA . HIS A 1 203 ? 9.743 5.403 -23.638 1.00 77.56 203 HIS A CA 1
ATOM 1654 C C . HIS A 1 203 ? 10.744 4.433 -24.278 1.00 77.56 203 HIS A C 1
ATOM 1656 O O . HIS A 1 203 ? 11.362 3.649 -23.564 1.00 77.56 203 HIS A O 1
ATOM 1662 N N . ALA A 1 204 ? 10.963 4.526 -25.593 1.00 78.88 204 ALA A N 1
ATOM 1663 C CA . ALA A 1 204 ? 11.914 3.680 -26.312 1.00 78.88 204 ALA A CA 1
ATOM 1664 C C . ALA A 1 204 ? 13.348 3.839 -25.778 1.00 78.88 204 ALA A C 1
ATOM 1666 O O . ALA A 1 204 ? 14.016 2.844 -25.506 1.00 78.88 204 ALA A O 1
ATOM 1667 N N . LEU A 1 205 ? 13.800 5.077 -25.545 1.00 82.25 205 LEU A N 1
ATOM 1668 C CA . LEU A 1 205 ? 15.128 5.345 -24.981 1.00 82.25 205 LEU A CA 1
ATOM 1669 C C . LEU A 1 205 ? 15.268 4.800 -23.553 1.00 82.25 205 LEU A C 1
ATOM 1671 O O . LEU A 1 205 ? 16.309 4.244 -23.211 1.00 82.25 205 LEU A O 1
ATOM 1675 N N . ALA A 1 206 ? 14.219 4.893 -22.728 1.00 77.31 206 ALA A N 1
ATOM 1676 C CA . ALA A 1 206 ? 14.231 4.309 -21.389 1.00 77.31 206 ALA A CA 1
ATOM 1677 C C . ALA A 1 206 ? 14.348 2.780 -21.434 1.00 77.31 206 ALA A C 1
ATOM 1679 O O . ALA A 1 206 ? 15.186 2.222 -20.730 1.00 77.31 206 ALA A O 1
ATOM 1680 N N . VAL A 1 207 ? 13.564 2.110 -22.285 1.00 75.00 207 VAL A N 1
ATOM 1681 C CA . VAL A 1 207 ? 13.635 0.650 -22.469 1.00 75.00 207 VAL A CA 1
ATOM 1682 C C . VAL A 1 207 ? 15.029 0.229 -22.937 1.00 75.00 207 VAL A C 1
ATOM 1684 O O . VAL A 1 207 ? 15.635 -0.662 -22.345 1.00 75.00 207 VAL A O 1
ATOM 1687 N N . LEU A 1 208 ? 15.580 0.913 -23.944 1.00 81.44 208 LEU A N 1
ATOM 1688 C CA . LEU A 1 208 ? 16.923 0.634 -24.454 1.00 81.44 208 LEU A CA 1
ATOM 1689 C C . LEU A 1 208 ? 18.003 0.848 -23.391 1.00 81.44 208 LEU A C 1
ATOM 1691 O O . LEU A 1 208 ? 18.908 0.027 -23.274 1.00 81.44 208 LEU A O 1
ATOM 1695 N N . GLN A 1 209 ? 17.917 1.917 -22.595 1.00 83.19 209 GLN A N 1
ATOM 1696 C CA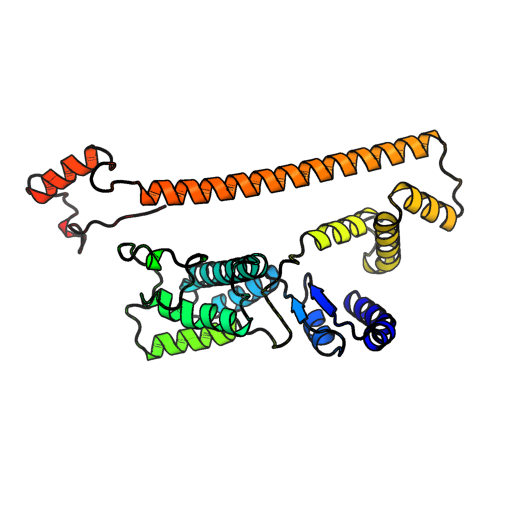 . GLN A 1 209 ? 18.884 2.151 -21.526 1.00 83.19 209 GLN A CA 1
ATOM 1697 C C . GLN A 1 209 ? 18.813 1.066 -20.446 1.00 83.19 209 GLN A C 1
ATOM 1699 O O . GLN A 1 209 ? 19.859 0.648 -19.955 1.00 83.19 209 GLN A O 1
ATOM 1704 N N . TYR A 1 210 ? 17.614 0.634 -20.051 1.00 77.38 210 TYR A N 1
ATOM 1705 C CA . TYR A 1 210 ? 17.458 -0.390 -19.017 1.00 77.38 210 TYR A CA 1
ATOM 1706 C C . TYR A 1 210 ? 17.962 -1.757 -19.475 1.00 77.38 210 TYR A C 1
ATOM 1708 O O . TYR A 1 210 ? 18.655 -2.426 -18.715 1.00 77.38 210 TYR A O 1
ATOM 1716 N N . ASN A 1 211 ? 17.660 -2.140 -20.716 1.00 77.25 211 ASN A N 1
ATOM 1717 C CA . ASN A 1 211 ? 18.032 -3.452 -21.239 1.00 77.25 211 ASN A CA 1
ATOM 1718 C C . ASN A 1 211 ? 19.499 -3.508 -21.679 1.00 77.25 211 ASN A C 1
ATOM 1720 O O . ASN A 1 211 ? 20.192 -4.483 -21.404 1.00 77.25 211 ASN A O 1
ATOM 1724 N N . ASN A 1 212 ? 19.986 -2.456 -22.343 1.00 82.44 212 ASN A N 1
ATOM 1725 C CA . ASN A 1 212 ? 21.266 -2.496 -23.053 1.00 82.44 212 ASN A CA 1
ATOM 1726 C C . ASN A 1 212 ? 22.324 -1.568 -22.434 1.00 82.44 212 ASN A C 1
ATOM 1728 O O . ASN A 1 212 ? 23.480 -1.589 -22.857 1.00 82.44 212 ASN A O 1
ATOM 1732 N N . GLY A 1 213 ? 21.955 -0.750 -21.447 1.00 83.88 213 GLY A N 1
ATOM 1733 C CA . GLY A 1 213 ? 22.832 0.237 -20.823 1.00 83.88 213 GLY A CA 1
ATOM 1734 C C . GLY A 1 213 ? 22.885 1.583 -21.559 1.00 83.88 213 GLY A C 1
ATOM 1735 O O . GLY A 1 213 ? 22.518 1.713 -22.728 1.00 83.88 213 GLY A O 1
ATOM 1736 N N . LEU A 1 214 ? 23.370 2.611 -20.851 1.00 86.94 214 LEU A N 1
ATOM 1737 C CA . LEU A 1 214 ? 23.415 4.004 -21.325 1.00 86.94 214 LEU A CA 1
ATOM 1738 C C . LEU A 1 214 ? 24.222 4.168 -22.622 1.00 86.94 214 LEU A C 1
ATOM 1740 O O . LEU A 1 214 ? 23.747 4.816 -23.550 1.00 86.94 214 LEU A O 1
ATOM 1744 N N . LEU A 1 215 ? 25.418 3.572 -22.701 1.00 89.00 215 LEU A N 1
ATOM 1745 C CA . LEU A 1 215 ? 26.294 3.704 -23.870 1.00 89.00 215 LEU A CA 1
ATOM 1746 C C . LEU A 1 215 ? 25.648 3.121 -25.132 1.00 89.00 215 LEU A C 1
ATOM 1748 O O . LEU A 1 215 ? 25.596 3.789 -26.162 1.00 89.00 215 LEU A O 1
ATOM 1752 N N . ASN A 1 216 ? 25.117 1.901 -25.046 1.00 89.00 216 ASN A N 1
ATOM 1753 C CA . ASN A 1 216 ? 24.490 1.242 -26.191 1.00 89.00 216 ASN A CA 1
ATOM 1754 C C . ASN A 1 216 ? 23.223 1.967 -26.635 1.00 89.00 216 ASN A C 1
ATOM 1756 O O . ASN A 1 216 ? 23.014 2.147 -27.831 1.00 89.00 216 ASN A O 1
ATOM 1760 N N . MET A 1 217 ? 22.412 2.448 -25.689 1.00 91.75 217 MET A N 1
ATOM 1761 C CA . MET A 1 217 ? 21.257 3.280 -26.017 1.00 91.75 217 MET A CA 1
ATOM 1762 C C . MET A 1 217 ? 21.675 4.538 -26.794 1.00 91.75 217 MET A C 1
ATOM 1764 O O . MET A 1 217 ? 21.083 4.835 -27.830 1.00 91.75 217 MET A O 1
ATOM 1768 N N . LEU A 1 218 ? 22.732 5.238 -26.360 1.00 90.00 218 LEU A N 1
ATOM 1769 C CA . LEU A 1 218 ? 23.231 6.427 -27.058 1.00 90.00 218 LEU A CA 1
ATOM 1770 C C . LEU A 1 218 ? 23.800 6.102 -28.448 1.00 90.00 218 LEU A C 1
ATOM 1772 O O . LEU A 1 218 ? 23.582 6.872 -29.383 1.00 90.00 218 LEU A O 1
ATOM 1776 N N . LYS A 1 219 ? 24.487 4.963 -28.612 1.00 90.06 219 LYS A N 1
ATOM 1777 C CA . LYS A 1 219 ? 24.960 4.484 -29.924 1.00 90.06 219 LYS A CA 1
ATOM 1778 C C . LYS A 1 219 ? 23.794 4.234 -30.882 1.00 90.06 219 LYS A C 1
ATOM 1780 O O . LYS A 1 219 ? 23.822 4.718 -32.011 1.00 90.06 219 LYS A O 1
ATOM 1785 N N . ILE A 1 220 ? 22.747 3.552 -30.410 1.00 89.31 220 ILE A N 1
ATOM 1786 C CA . ILE A 1 220 ? 21.524 3.293 -31.185 1.00 89.31 220 ILE A CA 1
ATOM 1787 C C . ILE A 1 220 ? 20.846 4.612 -31.574 1.00 89.31 220 ILE A C 1
ATOM 1789 O O . ILE A 1 220 ? 20.494 4.801 -32.735 1.00 89.31 220 ILE A O 1
ATOM 1793 N N . ALA A 1 221 ? 20.715 5.553 -30.634 1.00 88.12 221 ALA A N 1
ATOM 1794 C CA . ALA A 1 221 ? 20.102 6.853 -30.897 1.00 88.12 221 ALA A CA 1
ATOM 1795 C C . ALA A 1 221 ? 20.880 7.672 -31.944 1.00 88.12 221 ALA A C 1
ATOM 1797 O O . ALA A 1 221 ? 20.273 8.269 -32.828 1.00 88.12 221 ALA A O 1
ATOM 1798 N N . ARG A 1 222 ? 22.219 7.681 -31.886 1.00 89.88 222 ARG A N 1
ATOM 1799 C CA . ARG A 1 222 ? 23.056 8.372 -32.884 1.00 89.88 222 ARG A CA 1
ATOM 1800 C C . ARG A 1 222 ? 22.965 7.727 -34.257 1.00 89.88 222 ARG A C 1
ATOM 1802 O O . ARG A 1 222 ? 22.811 8.448 -35.237 1.00 89.88 222 ARG A O 1
ATOM 1809 N N . SER A 1 223 ? 23.000 6.395 -34.309 1.00 89.00 223 SER A N 1
ATOM 1810 C CA . SER A 1 223 ? 22.827 5.639 -35.550 1.00 89.00 223 SER A CA 1
ATOM 1811 C C . SER A 1 223 ? 21.477 5.947 -36.206 1.00 89.00 223 SER A C 1
ATOM 1813 O O . SER A 1 223 ? 21.446 6.269 -37.388 1.00 89.00 223 SER A O 1
ATOM 1815 N N . ALA A 1 224 ? 20.386 5.974 -35.433 1.00 86.44 224 ALA A N 1
ATOM 1816 C CA . ALA A 1 224 ? 19.055 6.321 -35.939 1.00 86.44 224 ALA A CA 1
ATOM 1817 C C . ALA A 1 224 ? 18.961 7.757 -36.492 1.00 86.44 224 ALA A C 1
ATOM 1819 O O . ALA A 1 224 ? 18.150 8.026 -37.375 1.00 86.44 224 ALA A O 1
ATOM 1820 N N . CYS A 1 225 ? 19.791 8.674 -35.991 1.00 86.50 225 CYS A N 1
ATOM 1821 C CA . CYS A 1 225 ? 19.853 10.064 -36.442 1.00 86.50 225 CYS A CA 1
ATOM 1822 C C . CYS A 1 225 ? 20.953 10.325 -37.489 1.00 86.50 225 CYS A C 1
ATOM 1824 O O . CYS A 1 225 ? 21.214 11.486 -37.797 1.00 86.50 225 CYS A O 1
ATOM 1826 N N . ASN A 1 226 ? 21.620 9.286 -38.012 1.00 91.19 226 ASN A N 1
ATOM 1827 C CA . ASN A 1 226 ? 22.769 9.404 -38.923 1.00 91.19 226 ASN A CA 1
ATOM 1828 C C . ASN A 1 226 ? 23.895 10.309 -38.387 1.00 91.19 226 ASN A C 1
ATOM 1830 O O . ASN A 1 226 ? 24.572 11.009 -39.140 1.00 91.19 226 ASN A O 1
ATOM 1834 N N . ILE A 1 227 ? 24.096 10.309 -37.069 1.00 90.31 227 ILE A N 1
ATOM 1835 C CA . ILE A 1 227 ? 25.146 11.085 -36.409 1.00 90.31 227 ILE A CA 1
ATOM 1836 C C . ILE A 1 227 ? 26.401 10.200 -36.290 1.00 90.31 227 ILE A C 1
ATOM 1838 O O . ILE A 1 227 ? 26.261 9.027 -35.930 1.00 90.31 227 ILE A O 1
ATOM 1842 N N . PRO A 1 228 ? 27.622 10.731 -36.530 1.00 87.75 228 PRO A N 1
ATOM 1843 C CA . PRO A 1 228 ? 28.863 9.963 -36.419 1.00 87.75 228 PRO A CA 1
ATOM 1844 C C . PRO A 1 228 ? 28.989 9.199 -35.100 1.00 87.75 228 PRO A C 1
ATOM 1846 O O . PRO A 1 228 ? 28.502 9.657 -34.063 1.00 87.75 228 PRO A O 1
ATOM 1849 N N . TYR A 1 229 ? 29.679 8.060 -35.115 1.00 87.44 229 TYR A N 1
ATOM 1850 C CA . TYR A 1 229 ? 29.964 7.297 -33.900 1.00 87.44 229 TYR A CA 1
ATOM 1851 C C . TYR A 1 229 ? 30.729 8.131 -32.863 1.00 87.44 229 TYR A C 1
ATOM 1853 O O . TYR A 1 229 ? 31.325 9.164 -33.172 1.00 87.44 229 TYR A O 1
ATOM 1861 N N . PHE A 1 230 ? 30.659 7.696 -31.608 1.00 90.88 230 PHE A N 1
ATOM 1862 C CA . PHE A 1 230 ? 31.442 8.296 -30.536 1.00 90.88 230 PHE A CA 1
ATOM 1863 C C . PHE A 1 230 ? 32.936 8.078 -30.776 1.00 90.88 230 PHE A C 1
ATOM 1865 O O . PHE A 1 230 ? 33.338 7.040 -31.302 1.00 90.88 230 PHE A O 1
ATOM 1872 N N . SER A 1 231 ? 33.758 9.047 -30.370 1.00 91.69 231 SER A N 1
ATOM 1873 C CA . SER A 1 231 ? 35.195 8.804 -30.268 1.00 91.69 231 SER A CA 1
ATOM 1874 C C . SER A 1 231 ? 35.475 7.811 -29.137 1.00 91.69 231 SER A C 1
ATOM 1876 O O . SER A 1 231 ? 34.679 7.669 -28.207 1.00 91.69 231 SER A O 1
ATOM 1878 N N . GLU A 1 232 ? 36.635 7.157 -29.163 1.00 90.00 232 GLU A N 1
ATOM 1879 C CA . GLU A 1 232 ? 37.041 6.244 -28.087 1.00 90.00 232 GLU A CA 1
ATOM 1880 C C . GLU A 1 232 ? 37.042 6.945 -26.711 1.00 90.00 232 GLU A C 1
ATOM 1882 O O . GLU A 1 232 ? 36.646 6.367 -25.695 1.00 90.00 232 GLU A O 1
ATOM 1887 N N . THR A 1 233 ? 37.423 8.224 -26.680 1.00 91.62 233 THR A N 1
ATOM 1888 C CA . THR A 1 233 ? 37.400 9.062 -25.475 1.00 91.62 233 THR A CA 1
ATOM 1889 C C . THR A 1 233 ? 35.976 9.304 -24.974 1.00 91.62 233 THR A C 1
ATOM 1891 O O . THR A 1 233 ? 35.724 9.203 -23.772 1.00 91.62 233 THR A O 1
ATOM 1894 N N . ASP A 1 234 ? 35.026 9.572 -25.873 1.00 88.56 234 ASP A N 1
ATOM 1895 C CA . ASP A 1 234 ? 33.618 9.753 -25.508 1.00 88.56 234 ASP A CA 1
ATOM 1896 C C . ASP A 1 234 ? 33.023 8.467 -24.930 1.00 88.56 234 ASP A C 1
ATOM 1898 O O . ASP A 1 234 ? 32.338 8.507 -23.907 1.00 88.56 234 ASP A O 1
ATOM 1902 N N . GLU A 1 235 ? 33.320 7.312 -25.533 1.00 91.31 235 GLU A N 1
ATOM 1903 C CA . GLU A 1 235 ? 32.846 6.020 -25.030 1.00 91.31 235 GLU A CA 1
ATOM 1904 C C . GLU A 1 235 ? 33.380 5.724 -23.625 1.00 91.31 235 GLU A C 1
ATOM 1906 O O . GLU A 1 235 ? 32.617 5.291 -22.752 1.00 91.31 235 GLU A O 1
ATOM 1911 N N . LYS A 1 236 ? 34.664 6.018 -23.374 1.00 89.38 236 LYS A N 1
ATOM 1912 C CA . LYS A 1 236 ? 35.278 5.900 -22.043 1.00 89.38 236 LYS A CA 1
ATOM 1913 C C . LYS A 1 236 ? 34.606 6.832 -21.033 1.00 89.38 236 LYS A C 1
ATOM 1915 O O . LYS A 1 236 ? 34.261 6.392 -19.935 1.00 89.38 236 LYS A O 1
ATOM 1920 N N . ASN A 1 237 ? 34.349 8.085 -21.406 1.00 91.44 237 ASN A N 1
ATOM 1921 C CA . ASN A 1 237 ? 33.689 9.062 -20.536 1.00 91.44 237 ASN A CA 1
ATOM 1922 C C . ASN A 1 237 ? 32.251 8.651 -20.185 1.00 91.44 237 ASN A C 1
ATOM 1924 O O . ASN A 1 237 ? 31.864 8.674 -19.016 1.00 91.44 237 ASN A O 1
ATOM 1928 N N . ILE A 1 238 ? 31.461 8.226 -21.174 1.00 89.88 238 ILE A N 1
ATOM 1929 C CA . ILE A 1 238 ? 30.075 7.778 -20.972 1.00 89.88 238 ILE A CA 1
ATOM 1930 C C . ILE A 1 238 ? 30.035 6.524 -20.092 1.00 89.88 238 ILE A C 1
ATOM 1932 O O . ILE A 1 238 ? 29.199 6.432 -19.187 1.00 89.88 238 ILE A O 1
ATOM 1936 N N . SER A 1 239 ? 30.946 5.576 -20.324 1.00 88.69 239 SER A N 1
ATOM 1937 C CA . SER A 1 239 ? 31.056 4.355 -19.517 1.00 88.69 239 SER A CA 1
ATOM 1938 C C . SER A 1 239 ? 31.401 4.679 -18.067 1.00 88.69 239 SER A C 1
ATOM 1940 O O . SER A 1 239 ? 30.733 4.189 -17.157 1.00 88.69 239 SER A O 1
ATOM 1942 N N . LYS A 1 240 ? 32.357 5.588 -17.841 1.00 91.25 240 LYS A N 1
ATOM 1943 C CA . LYS A 1 240 ? 32.720 6.063 -16.501 1.00 91.25 240 LYS A CA 1
ATOM 1944 C C . LYS A 1 240 ? 31.526 6.685 -15.770 1.00 91.25 240 LYS A C 1
ATOM 1946 O O . LYS A 1 240 ? 31.255 6.321 -14.629 1.00 91.25 240 LYS A O 1
ATOM 1951 N N . ILE A 1 241 ? 30.754 7.546 -16.439 1.00 86.00 241 ILE A N 1
ATOM 1952 C CA . ILE A 1 241 ? 29.530 8.140 -15.870 1.00 86.00 241 ILE A CA 1
ATOM 1953 C C . ILE A 1 241 ? 28.502 7.053 -15.514 1.00 86.00 241 ILE A C 1
ATOM 1955 O O . ILE A 1 241 ? 27.856 7.119 -14.464 1.00 86.00 241 ILE A O 1
ATOM 1959 N N . ALA A 1 242 ? 28.325 6.050 -16.378 1.00 85.38 242 ALA A N 1
ATOM 1960 C CA . ALA A 1 242 ? 27.406 4.943 -16.123 1.00 85.38 242 ALA A CA 1
ATOM 1961 C C . ALA A 1 242 ? 27.840 4.111 -14.902 1.00 85.38 242 ALA A C 1
ATOM 1963 O O . ALA A 1 242 ? 27.004 3.770 -14.060 1.00 85.38 242 ALA A O 1
ATOM 1964 N N . GLU A 1 243 ? 29.137 3.835 -14.764 1.00 87.56 243 GLU A N 1
ATOM 1965 C CA . GLU A 1 243 ? 29.699 3.131 -13.611 1.00 87.56 243 GLU A CA 1
ATOM 1966 C C . GLU A 1 243 ? 29.575 3.925 -12.311 1.00 87.56 243 GLU A C 1
ATOM 1968 O O . GLU A 1 243 ? 29.184 3.362 -11.288 1.00 87.56 243 GLU A O 1
ATOM 1973 N N . GLU A 1 244 ? 29.869 5.225 -12.331 1.00 87.56 244 GLU A N 1
ATOM 1974 C CA . GLU A 1 244 ? 29.714 6.108 -11.170 1.00 87.56 244 GLU A CA 1
ATOM 1975 C C . GLU A 1 244 ? 28.264 6.116 -10.677 1.00 87.56 244 GLU A C 1
ATOM 1977 O O . GLU A 1 244 ? 28.008 5.938 -9.483 1.00 87.56 244 GLU A O 1
ATOM 1982 N N . ARG A 1 245 ? 27.297 6.215 -11.597 1.00 81.75 245 ARG A N 1
ATOM 1983 C CA . ARG A 1 245 ? 25.866 6.120 -11.269 1.00 81.75 245 ARG A CA 1
ATOM 1984 C C . ARG A 1 245 ? 25.499 4.759 -10.685 1.00 81.75 245 ARG A C 1
ATOM 1986 O O . ARG A 1 245 ? 24.768 4.704 -9.698 1.00 81.75 245 ARG A O 1
ATOM 1993 N N . LYS A 1 246 ? 26.018 3.662 -11.247 1.00 83.88 246 LYS A N 1
ATOM 1994 C CA . LYS A 1 246 ? 25.788 2.306 -10.721 1.00 83.88 246 LYS A CA 1
ATOM 1995 C C . LYS A 1 246 ? 26.338 2.164 -9.297 1.00 83.88 246 LYS A C 1
ATOM 1997 O O . LYS A 1 246 ? 25.631 1.672 -8.421 1.00 83.88 246 LYS A O 1
ATOM 2002 N N . LYS A 1 247 ? 27.556 2.657 -9.046 1.00 85.12 247 LYS A N 1
ATOM 2003 C CA . LYS A 1 247 ? 28.181 2.680 -7.713 1.00 85.12 247 LYS A CA 1
ATOM 2004 C C . LYS A 1 247 ? 27.361 3.511 -6.725 1.00 85.12 247 LYS A C 1
ATOM 2006 O O . LYS A 1 247 ? 27.129 3.058 -5.607 1.00 85.12 247 LYS A O 1
ATOM 2011 N N . GLN A 1 248 ? 26.876 4.685 -7.130 1.00 80.56 248 GLN A N 1
ATOM 2012 C CA . GLN A 1 248 ? 26.036 5.523 -6.272 1.00 80.56 248 GLN A CA 1
ATOM 2013 C C . GLN A 1 248 ? 24.693 4.857 -5.945 1.00 80.56 248 GLN A C 1
ATOM 2015 O O . GLN A 1 248 ? 24.264 4.890 -4.795 1.00 80.56 248 GLN A O 1
ATOM 2020 N N . ASN A 1 249 ? 24.048 4.213 -6.920 1.00 74.44 249 ASN A N 1
ATOM 2021 C CA . ASN A 1 249 ? 22.807 3.474 -6.687 1.00 74.44 249 ASN A CA 1
ATOM 2022 C C . ASN A 1 249 ? 23.011 2.328 -5.690 1.00 74.44 249 ASN A C 1
ATOM 2024 O O . ASN A 1 249 ? 22.196 2.160 -4.786 1.00 74.44 249 ASN A O 1
ATOM 2028 N N . GLN A 1 250 ? 24.119 1.589 -5.811 1.00 80.31 250 GLN A N 1
ATOM 2029 C CA . GLN A 1 250 ? 24.460 0.532 -4.861 1.00 80.31 250 GLN A CA 1
ATOM 2030 C C . GLN A 1 250 ? 24.660 1.088 -3.446 1.00 80.31 250 GLN A C 1
ATOM 2032 O O . GLN A 1 250 ? 24.114 0.539 -2.494 1.00 80.31 250 GLN A O 1
ATOM 2037 N N . ARG A 1 251 ? 25.388 2.206 -3.307 1.00 84.75 251 ARG A N 1
ATOM 2038 C CA . ARG A 1 251 ? 25.568 2.893 -2.016 1.00 84.75 251 ARG A CA 1
ATOM 2039 C C . ARG A 1 251 ? 24.229 3.310 -1.415 1.00 84.75 251 ARG A C 1
ATOM 2041 O O . ARG A 1 251 ? 23.929 2.918 -0.297 1.00 84.75 251 ARG A O 1
ATOM 2048 N N . ASN A 1 252 ? 23.384 3.993 -2.188 1.00 74.56 252 ASN A N 1
ATOM 2049 C CA . ASN A 1 252 ? 22.061 4.421 -1.734 1.00 74.56 252 ASN A CA 1
ATOM 2050 C C . ASN A 1 252 ? 21.193 3.233 -1.284 1.00 74.56 252 ASN A C 1
ATOM 2052 O O . ASN A 1 252 ? 20.501 3.331 -0.274 1.00 74.56 252 ASN A O 1
ATOM 2056 N N . SER A 1 253 ? 21.226 2.116 -2.021 1.00 71.88 253 SER A N 1
ATOM 2057 C CA . SER A 1 253 ? 20.501 0.894 -1.654 1.00 71.88 253 SER A CA 1
ATOM 2058 C C . SER A 1 253 ? 20.996 0.329 -0.323 1.00 71.88 253 SER A C 1
ATOM 2060 O O . SER A 1 253 ? 20.187 0.011 0.548 1.00 71.88 253 SER A O 1
ATOM 2062 N N . ASN A 1 254 ? 22.316 0.259 -0.138 1.00 81.44 254 ASN A N 1
ATOM 2063 C CA . ASN A 1 254 ? 22.927 -0.202 1.106 1.00 81.44 254 ASN A CA 1
ATOM 2064 C C . ASN A 1 254 ? 22.584 0.734 2.280 1.00 81.44 254 ASN A C 1
ATOM 2066 O O . ASN A 1 254 ? 22.223 0.260 3.353 1.00 81.44 254 ASN A O 1
ATOM 2070 N N . ASP A 1 255 ? 22.610 2.052 2.074 1.00 81.38 255 ASP A N 1
ATOM 2071 C CA . ASP A 1 255 ? 22.266 3.048 3.098 1.00 81.38 255 ASP A CA 1
ATOM 2072 C C . ASP A 1 255 ? 20.778 3.007 3.480 1.00 81.38 255 ASP A C 1
ATOM 2074 O O . ASP A 1 255 ? 20.407 3.272 4.625 1.00 81.38 255 ASP A O 1
ATOM 2078 N N . ILE A 1 256 ? 19.893 2.703 2.525 1.00 69.50 256 ILE A N 1
ATOM 2079 C CA . ILE A 1 256 ? 18.468 2.470 2.798 1.00 69.50 256 ILE A CA 1
ATOM 2080 C C . ILE A 1 256 ? 18.298 1.194 3.621 1.00 69.50 256 ILE A C 1
ATOM 2082 O O . ILE A 1 256 ? 17.594 1.228 4.628 1.00 69.50 256 ILE A O 1
ATOM 2086 N N . ALA A 1 257 ? 18.951 0.098 3.227 1.00 74.62 257 ALA A N 1
ATOM 2087 C CA . ALA A 1 257 ? 18.899 -1.160 3.965 1.00 74.62 257 ALA A CA 1
ATOM 2088 C C . ALA A 1 257 ? 19.397 -0.976 5.406 1.00 74.62 257 ALA A C 1
ATOM 2090 O O . ALA A 1 257 ? 18.681 -1.322 6.343 1.00 74.62 257 ALA A O 1
ATOM 2091 N N . LYS A 1 258 ? 20.547 -0.314 5.584 1.00 83.06 258 LYS A N 1
ATOM 2092 C CA . LYS A 1 258 ? 21.114 0.006 6.898 1.00 83.06 258 LYS A CA 1
ATOM 2093 C C . LYS A 1 258 ? 20.168 0.860 7.742 1.00 83.06 258 LYS A C 1
ATOM 2095 O O . LYS A 1 258 ? 19.896 0.513 8.884 1.00 83.06 258 LYS A O 1
ATOM 2100 N N . ARG A 1 259 ? 19.593 1.933 7.184 1.00 78.81 259 ARG A N 1
ATOM 2101 C CA . ARG A 1 259 ? 18.605 2.758 7.908 1.00 78.81 259 ARG A CA 1
ATOM 2102 C C . ARG A 1 259 ? 17.351 1.979 8.293 1.00 78.81 259 ARG A C 1
ATOM 2104 O O . ARG A 1 259 ? 16.773 2.244 9.343 1.00 78.81 259 ARG A O 1
ATOM 2111 N N . ASN A 1 260 ? 16.891 1.067 7.441 1.00 70.81 260 ASN A N 1
ATOM 2112 C CA . ASN A 1 260 ? 15.740 0.224 7.751 1.00 70.81 260 ASN A CA 1
ATOM 2113 C C . ASN A 1 260 ? 16.069 -0.754 8.886 1.00 70.81 260 ASN A C 1
ATOM 2115 O O . ASN A 1 260 ? 15.256 -0.908 9.792 1.00 70.81 260 ASN A O 1
ATOM 2119 N N . GLU A 1 261 ? 17.266 -1.344 8.878 1.00 79.12 261 GLU A N 1
ATOM 2120 C CA . GLU A 1 261 ? 17.761 -2.203 9.958 1.00 79.12 261 GLU A CA 1
ATOM 2121 C C . GLU A 1 261 ? 17.905 -1.427 11.277 1.00 79.12 261 GLU A C 1
ATOM 2123 O O . GLU A 1 261 ? 17.403 -1.870 12.305 1.00 79.12 261 GLU A O 1
ATOM 2128 N N . GLU A 1 262 ? 18.510 -0.236 11.254 1.00 82.62 262 GLU A N 1
ATOM 2129 C CA . GLU A 1 262 ? 18.631 0.655 12.419 1.00 82.62 262 GLU A CA 1
ATOM 2130 C C . GLU A 1 262 ? 17.261 1.044 12.985 1.00 82.62 262 GLU A C 1
ATOM 2132 O O . GLU A 1 262 ? 17.063 1.037 14.198 1.00 82.62 262 GLU A O 1
ATOM 2137 N N . ARG A 1 263 ? 16.285 1.351 12.121 1.00 73.31 263 ARG A N 1
ATOM 2138 C CA . ARG A 1 263 ? 14.902 1.606 12.549 1.00 73.31 263 ARG A CA 1
ATOM 2139 C C . ARG A 1 263 ? 14.274 0.371 13.185 1.00 73.31 263 ARG A C 1
ATOM 2141 O O . ARG A 1 263 ? 13.622 0.512 14.213 1.00 73.31 263 ARG A O 1
ATOM 2148 N N . GLY A 1 264 ? 14.487 -0.809 12.604 1.00 73.12 264 GLY A N 1
ATOM 2149 C CA . GLY A 1 264 ? 14.037 -2.079 13.170 1.00 73.12 264 GLY A CA 1
ATOM 2150 C C . GLY A 1 264 ? 14.627 -2.326 14.560 1.00 73.12 264 GLY A C 1
ATOM 2151 O O . GLY A 1 264 ? 13.878 -2.577 15.499 1.00 73.12 264 GLY A O 1
ATOM 2152 N N . LYS A 1 265 ? 15.947 -2.154 14.717 1.00 81.31 265 LYS A N 1
ATOM 2153 C CA . LYS A 1 265 ? 16.643 -2.260 16.010 1.00 81.31 265 LYS A CA 1
ATOM 2154 C C . LYS A 1 265 ? 16.119 -1.252 17.020 1.00 81.31 265 LYS A C 1
ATOM 2156 O O . LYS A 1 265 ? 15.805 -1.642 18.131 1.00 81.31 265 LYS A O 1
ATOM 2161 N N . LYS A 1 266 ? 15.926 0.009 16.626 1.00 75.31 266 LYS A N 1
ATOM 2162 C CA . LYS A 1 266 ? 15.374 1.041 17.512 1.00 75.31 266 LYS A CA 1
ATOM 2163 C C . LYS A 1 266 ? 13.965 0.696 17.998 1.00 75.31 266 LYS A C 1
ATOM 2165 O O . LYS A 1 266 ? 13.657 0.924 19.160 1.00 75.31 266 LYS A O 1
ATOM 2170 N N . ILE A 1 267 ? 13.114 0.153 17.126 1.00 70.69 267 ILE A N 1
ATOM 2171 C CA . ILE A 1 267 ? 11.771 -0.314 17.506 1.00 70.69 267 ILE A CA 1
ATOM 2172 C C . ILE A 1 267 ? 11.878 -1.486 18.489 1.00 70.69 267 ILE A C 1
ATOM 2174 O O . ILE A 1 267 ? 11.171 -1.503 19.493 1.00 70.69 267 ILE A O 1
ATOM 2178 N N . GLN A 1 268 ? 12.785 -2.432 18.233 1.00 71.56 268 GLN A N 1
ATOM 2179 C CA . GLN A 1 268 ? 13.012 -3.571 19.119 1.00 71.56 268 GLN A CA 1
ATOM 2180 C C . GLN A 1 268 ? 13.559 -3.135 20.485 1.00 71.56 268 GLN A C 1
ATOM 2182 O O . GLN A 1 268 ? 13.035 -3.558 21.505 1.00 71.56 268 GLN A O 1
ATOM 2187 N N . GLU A 1 269 ? 14.553 -2.247 20.519 1.00 75.12 269 GLU A N 1
ATOM 2188 C CA . GLU A 1 269 ? 15.107 -1.660 21.743 1.00 75.12 269 GLU A CA 1
ATOM 2189 C C . GLU A 1 269 ? 14.050 -0.872 22.512 1.00 75.12 269 GLU A C 1
ATOM 2191 O O . GLU A 1 269 ? 13.978 -0.978 23.729 1.00 75.12 269 GLU A O 1
ATOM 2196 N N . GLN A 1 270 ? 13.192 -0.107 21.830 1.00 67.56 270 GLN A N 1
ATOM 2197 C CA . GLN A 1 270 ? 12.054 0.553 22.471 1.00 67.56 270 GLN A CA 1
ATOM 2198 C C . GLN A 1 270 ? 11.097 -0.464 23.096 1.00 67.56 270 GLN A C 1
ATOM 2200 O O . GLN A 1 270 ? 10.663 -0.250 24.225 1.00 67.56 270 GLN A O 1
ATOM 2205 N N . LYS A 1 271 ? 10.807 -1.573 22.403 1.00 69.06 271 LYS A N 1
ATOM 2206 C CA . LYS A 1 271 ? 9.980 -2.660 22.942 1.00 69.06 271 LYS A CA 1
ATOM 2207 C C . LYS A 1 271 ? 10.631 -3.275 24.184 1.00 69.06 271 LYS A C 1
ATOM 2209 O O . LYS A 1 271 ? 9.996 -3.312 25.230 1.00 69.06 271 LYS A O 1
ATOM 2214 N N . THR A 1 272 ? 11.904 -3.659 24.103 1.00 72.94 272 THR A N 1
ATOM 2215 C CA . THR A 1 272 ? 12.644 -4.247 25.228 1.00 72.94 272 THR A CA 1
ATOM 2216 C C . THR A 1 272 ? 12.743 -3.283 26.402 1.00 72.94 272 THR A C 1
ATOM 2218 O O . THR A 1 272 ? 12.444 -3.672 27.521 1.00 72.94 272 THR A O 1
ATOM 2221 N N . ASN A 1 273 ? 13.077 -2.014 26.159 1.00 68.88 273 ASN A N 1
ATOM 2222 C CA . ASN A 1 273 ? 13.133 -1.004 27.211 1.00 68.88 273 ASN A CA 1
ATOM 2223 C C . ASN A 1 273 ? 11.779 -0.855 27.905 1.00 68.88 273 ASN A C 1
ATOM 2225 O O . ASN A 1 273 ? 11.755 -0.759 29.122 1.00 68.88 273 ASN A O 1
ATOM 2229 N N . LEU A 1 274 ? 10.663 -0.869 27.168 1.00 66.19 274 LEU A N 1
ATOM 2230 C CA . LEU A 1 274 ? 9.319 -0.824 27.753 1.00 66.19 274 LEU A CA 1
ATOM 2231 C C . LEU A 1 274 ? 8.980 -2.083 28.563 1.00 66.19 274 LEU A C 1
ATOM 2233 O O . LEU A 1 274 ? 8.326 -1.968 29.598 1.00 66.19 274 LEU A O 1
ATOM 2237 N N . GLU A 1 275 ? 9.414 -3.257 28.106 1.00 67.50 275 GLU A N 1
ATOM 2238 C CA . GLU A 1 275 ? 9.229 -4.536 28.804 1.00 67.50 275 GLU A CA 1
ATOM 2239 C C . GLU A 1 275 ? 10.059 -4.616 30.095 1.00 67.50 275 GLU A C 1
ATOM 2241 O O . GLU A 1 275 ? 9.593 -5.172 31.087 1.00 67.50 275 GLU A O 1
ATOM 2246 N N . THR A 1 276 ? 11.267 -4.044 30.104 1.00 69.19 276 THR A N 1
ATOM 2247 C CA . THR A 1 276 ? 12.179 -4.060 31.259 1.00 69.19 276 THR A CA 1
ATOM 2248 C C . THR A 1 276 ? 12.045 -2.847 32.181 1.00 69.19 276 THR A C 1
ATOM 2250 O O . THR A 1 276 ? 12.688 -2.828 33.226 1.00 69.19 276 THR A O 1
ATOM 2253 N N . PHE A 1 277 ? 11.259 -1.830 31.809 1.00 57.94 277 PHE A N 1
ATOM 2254 C CA . PHE A 1 277 ? 11.081 -0.610 32.602 1.00 57.94 277 PHE A CA 1
ATOM 2255 C C . PHE A 1 277 ? 10.280 -0.909 33.875 1.00 57.94 277 PHE A C 1
ATOM 2257 O O . PHE A 1 277 ? 9.074 -1.184 33.818 1.00 57.94 277 PHE A O 1
ATOM 2264 N N . ASP A 1 278 ? 10.932 -0.821 35.036 1.00 64.62 278 ASP A N 1
ATOM 2265 C CA . ASP A 1 278 ? 10.269 -0.953 36.329 1.00 64.62 278 ASP A CA 1
ATOM 2266 C C . ASP A 1 278 ? 9.593 0.384 36.643 1.00 64.62 278 ASP A C 1
ATOM 2268 O O . ASP A 1 278 ? 10.187 1.313 37.190 1.00 64.62 278 ASP A O 1
ATOM 2272 N N . TRP A 1 279 ? 8.318 0.489 36.267 1.00 60.03 279 TRP A N 1
ATOM 2273 C CA . TRP A 1 279 ? 7.507 1.692 36.456 1.00 60.03 279 TRP A CA 1
ATOM 2274 C C . TRP A 1 279 ? 7.455 2.177 37.906 1.00 60.03 279 TRP A C 1
ATOM 2276 O O . TRP A 1 279 ? 7.189 3.355 38.129 1.00 60.03 279 TRP A O 1
ATOM 2286 N N . ASP A 1 280 ? 7.701 1.305 38.882 1.00 58.25 280 ASP A N 1
ATOM 2287 C CA . ASP A 1 280 ? 7.718 1.705 40.277 1.00 58.25 280 ASP A CA 1
ATOM 2288 C C . ASP A 1 280 ? 9.093 2.234 40.691 1.00 58.25 280 ASP A C 1
ATOM 2290 O O . ASP A 1 280 ? 9.140 3.082 41.581 1.00 58.25 280 ASP A O 1
ATOM 2294 N N . LYS A 1 281 ? 10.201 1.788 40.075 1.00 57.09 281 LYS A N 1
ATOM 2295 C CA . LYS A 1 281 ? 11.589 2.153 40.445 1.00 57.09 281 LYS A CA 1
ATOM 2296 C C . LYS A 1 281 ? 12.269 3.184 39.553 1.00 57.09 281 LYS A C 1
ATOM 2298 O O . LYS A 1 281 ? 13.052 3.972 40.077 1.00 57.09 281 LYS A O 1
ATOM 2303 N N . ASP A 1 282 ? 11.953 3.207 38.266 1.00 56.66 282 ASP A N 1
ATOM 2304 C CA . ASP A 1 282 ? 12.726 3.936 37.255 1.00 56.66 282 ASP A CA 1
ATOM 2305 C C . ASP A 1 282 ? 12.131 5.313 36.900 1.00 56.66 282 ASP A C 1
ATOM 2307 O O . ASP A 1 282 ? 12.686 6.058 36.088 1.00 56.66 282 ASP A O 1
ATOM 2311 N N . PHE A 1 283 ? 11.018 5.707 37.533 1.00 56.16 283 PHE A N 1
ATOM 2312 C CA . PHE A 1 283 ? 10.537 7.089 37.477 1.00 56.16 283 PHE A CA 1
ATOM 2313 C C . PHE A 1 283 ? 11.496 8.034 38.216 1.00 56.16 283 PHE A C 1
ATOM 2315 O O . PHE A 1 283 ? 12.006 7.719 39.291 1.00 56.16 283 PHE A O 1
ATOM 2322 N N . VAL A 1 284 ? 11.696 9.236 37.659 1.00 54.44 284 VAL A N 1
ATOM 2323 C CA . VAL A 1 284 ? 12.540 10.298 38.237 1.00 54.44 284 VAL A CA 1
ATOM 2324 C C . VAL A 1 284 ? 12.240 10.456 39.743 1.00 54.44 284 VAL A C 1
ATOM 2326 O O . VAL A 1 284 ? 11.067 10.607 40.091 1.00 54.44 284 VAL A O 1
ATOM 2329 N N . PRO A 1 285 ? 13.250 10.491 40.641 1.00 52.03 285 PRO A N 1
ATOM 2330 C CA . PRO A 1 285 ? 13.069 10.510 42.103 1.00 52.03 285 PRO A CA 1
ATOM 2331 C C . PRO A 1 285 ? 12.100 11.580 42.635 1.00 52.03 285 PRO A C 1
ATOM 2333 O O . PRO A 1 285 ? 11.463 11.400 43.673 1.00 52.03 285 PRO A O 1
ATOM 2336 N N . TYR A 1 286 ? 11.949 12.686 41.900 1.00 47.44 286 TYR A N 1
ATOM 2337 C CA . TYR A 1 286 ? 10.973 13.738 42.185 1.00 47.44 286 TYR A CA 1
ATOM 2338 C C . TYR A 1 286 ? 9.517 13.245 42.152 1.00 47.44 286 TYR A C 1
ATOM 2340 O O . TYR A 1 286 ? 8.721 13.675 42.981 1.00 47.44 286 TYR A O 1
ATOM 2348 N N . GLY A 1 287 ? 9.169 12.327 41.245 1.00 54.62 287 GLY A N 1
ATOM 2349 C CA . GLY A 1 287 ? 7.819 11.774 41.125 1.00 54.62 287 GLY A CA 1
ATOM 2350 C C . GLY A 1 287 ? 7.427 10.913 42.325 1.00 54.62 287 GLY A C 1
ATOM 2351 O O . GLY A 1 287 ? 6.333 11.085 42.851 1.00 54.62 287 GLY A O 1
ATOM 2352 N N . ARG A 1 288 ? 8.341 10.065 42.822 1.00 56.69 288 ARG A N 1
ATOM 2353 C CA . ARG A 1 288 ? 8.117 9.222 44.013 1.00 56.69 288 ARG A CA 1
ATOM 2354 C C . ARG A 1 288 ? 7.874 10.046 45.271 1.00 56.69 288 ARG A C 1
ATOM 2356 O O . ARG A 1 288 ? 6.859 9.856 45.928 1.00 56.69 288 ARG A O 1
ATOM 2363 N N . ASN A 1 289 ? 8.755 11.006 45.557 1.00 60.50 289 ASN A N 1
ATOM 2364 C CA . ASN A 1 289 ? 8.632 11.867 46.737 1.00 60.50 289 ASN A CA 1
ATOM 2365 C C . ASN A 1 289 ? 7.339 12.693 46.712 1.00 60.50 289 ASN A C 1
ATOM 2367 O O . ASN A 1 289 ? 6.701 12.890 47.740 1.00 60.50 289 ASN A O 1
ATOM 2371 N N . VAL A 1 290 ? 6.938 13.188 45.539 1.00 62.19 290 VAL A N 1
ATOM 2372 C CA . VAL A 1 290 ? 5.679 13.929 45.390 1.00 62.19 290 VAL A CA 1
ATOM 2373 C C . VAL A 1 290 ? 4.476 12.990 45.504 1.00 62.19 290 VAL A C 1
ATOM 2375 O O . VAL A 1 290 ? 3.491 13.355 46.132 1.00 62.19 290 VAL A O 1
ATOM 2378 N N . GLN A 1 291 ? 4.553 11.770 44.971 1.00 63.41 291 GLN A N 1
ATOM 2379 C CA . GLN A 1 291 ? 3.478 10.782 45.059 1.00 63.41 291 GLN A CA 1
ATOM 2380 C C . GLN A 1 291 ? 3.271 10.264 46.487 1.00 63.41 291 GLN A C 1
ATOM 2382 O O . GLN A 1 291 ? 2.129 10.114 46.916 1.00 63.41 291 GLN A O 1
ATOM 2387 N N . GLU A 1 292 ? 4.348 10.017 47.231 1.00 70.31 292 GLU A N 1
ATOM 2388 C CA . GLU A 1 292 ? 4.292 9.674 48.655 1.00 70.31 292 GLU A CA 1
ATOM 2389 C C . GLU A 1 292 ? 3.671 10.815 49.463 1.00 70.31 292 GLU A C 1
ATOM 2391 O O . GLU A 1 292 ? 2.748 10.574 50.236 1.00 70.31 292 GLU A O 1
ATOM 2396 N N . LYS A 1 293 ? 4.068 12.066 49.194 1.00 68.69 293 LYS A N 1
ATOM 2397 C CA . LYS A 1 293 ? 3.486 13.255 49.836 1.00 68.69 293 LYS A CA 1
ATOM 2398 C C . LYS A 1 293 ? 2.020 13.494 49.470 1.00 68.69 293 LYS A C 1
ATOM 2400 O O . LYS A 1 293 ? 1.249 13.900 50.332 1.00 68.69 293 LYS A O 1
ATOM 2405 N N . ILE A 1 294 ? 1.605 13.212 48.232 1.00 65.88 294 ILE A N 1
ATOM 2406 C CA . ILE A 1 294 ? 0.191 13.270 47.819 1.00 65.88 294 ILE A CA 1
ATOM 2407 C C . ILE A 1 294 ? -0.612 12.171 48.533 1.00 65.88 294 ILE A C 1
ATOM 2409 O O . ILE A 1 294 ? -1.647 12.464 49.126 1.00 65.88 294 ILE A O 1
ATOM 2413 N N . LYS A 1 295 ? -0.121 10.920 48.556 1.00 70.94 295 LYS A N 1
ATOM 2414 C CA . LYS A 1 295 ? -0.775 9.797 49.261 1.00 70.94 295 LYS A CA 1
ATOM 2415 C C . LYS A 1 295 ? -0.867 10.028 50.773 1.00 70.94 295 LYS A C 1
ATOM 2417 O O . LYS A 1 295 ? -1.873 9.674 51.380 1.00 70.94 295 LYS A O 1
ATOM 2422 N N . ALA A 1 296 ? 0.154 10.643 51.367 1.00 76.25 296 ALA A N 1
ATOM 2423 C CA . ALA A 1 296 ? 0.184 11.033 52.775 1.00 76.25 296 ALA A CA 1
ATOM 2424 C C . ALA A 1 296 ? -0.617 12.319 53.077 1.00 76.25 296 ALA A C 1
ATOM 2426 O O . ALA A 1 296 ? -0.708 12.714 54.236 1.00 76.25 296 ALA A O 1
ATOM 2427 N N . LYS A 1 297 ? -1.214 12.968 52.060 1.00 70.56 297 LYS A N 1
ATOM 2428 C CA . LYS A 1 297 ? -1.889 14.281 52.145 1.00 70.56 297 LYS A CA 1
ATOM 2429 C C . LYS A 1 297 ? -1.007 15.425 52.666 1.00 70.56 297 LYS A C 1
ATOM 2431 O O . LYS A 1 297 ? -1.510 16.448 53.116 1.00 70.56 297 LYS A O 1
ATOM 2436 N N . GLU A 1 298 ? 0.309 15.281 52.576 1.00 73.06 298 GLU A N 1
ATOM 2437 C CA . GLU A 1 298 ? 1.288 16.312 52.937 1.00 73.06 298 GLU A CA 1
ATOM 2438 C C . GLU A 1 298 ? 1.432 17.388 51.850 1.00 73.06 298 GLU A C 1
ATOM 2440 O O . GLU A 1 298 ? 1.965 18.470 52.098 1.00 73.06 298 GLU A O 1
ATOM 2445 N N . PHE A 1 299 ? 0.965 17.102 50.633 1.00 60.16 299 PHE A N 1
ATOM 2446 C CA . PHE A 1 299 ? 1.000 18.026 49.506 1.00 60.16 299 PHE A CA 1
ATOM 2447 C C . PHE A 1 299 ? -0.222 17.826 48.602 1.00 60.16 299 PHE A C 1
ATOM 2449 O O . PHE A 1 299 ? -0.366 16.780 47.976 1.00 60.16 299 PHE A O 1
ATOM 2456 N N . GLU A 1 300 ? -1.079 18.845 48.500 1.00 67.19 300 GLU A N 1
ATOM 2457 C CA . GLU A 1 300 ? -2.232 18.873 47.593 1.00 67.19 300 GLU A CA 1
ATOM 2458 C C . GLU A 1 300 ? -2.132 20.123 46.701 1.00 67.19 300 GLU A C 1
ATOM 2460 O O . GLU A 1 300 ? -2.267 21.248 47.194 1.00 67.19 300 GLU A O 1
ATOM 2465 N N . PRO A 1 301 ? -1.852 19.976 45.392 1.00 65.88 301 PRO A N 1
ATOM 2466 C CA . PRO A 1 301 ? -1.813 21.115 44.485 1.00 65.88 301 PRO A CA 1
ATOM 2467 C C . PRO A 1 301 ? -3.174 21.801 44.414 1.00 65.88 301 PRO A C 1
ATOM 2469 O O . PRO A 1 301 ? -4.209 21.148 44.331 1.00 65.88 301 PRO A O 1
ATOM 2472 N N . THR A 1 302 ? -3.187 23.131 44.369 1.00 68.06 302 THR A N 1
ATOM 2473 C CA . THR A 1 302 ? -4.425 23.931 44.395 1.00 68.06 302 THR A CA 1
ATOM 2474 C C . THR A 1 302 ? -5.396 23.606 43.257 1.00 68.06 302 THR A C 1
ATOM 2476 O O . THR A 1 302 ? -6.601 23.782 43.410 1.00 68.06 302 THR A O 1
ATOM 2479 N N . PHE A 1 303 ? -4.893 23.086 42.136 1.00 66.88 303 PHE A N 1
ATOM 2480 C CA . PHE A 1 303 ? -5.699 22.670 40.990 1.00 66.88 303 PHE A CA 1
ATOM 2481 C C . PHE A 1 303 ? -6.202 21.218 41.057 1.00 66.88 303 PHE A C 1
ATOM 2483 O O . PHE A 1 303 ? -7.002 20.831 40.208 1.00 66.88 303 PHE A O 1
ATOM 2490 N N . ALA A 1 304 ? -5.778 20.414 42.039 1.00 67.62 304 ALA A N 1
ATOM 2491 C CA . ALA A 1 304 ? -6.169 19.006 42.170 1.00 67.62 304 ALA A CA 1
ATOM 2492 C C . ALA A 1 304 ? -7.695 18.834 42.222 1.00 67.62 304 ALA A C 1
ATOM 2494 O O . ALA A 1 304 ? -8.254 17.965 41.561 1.00 67.62 304 ALA A O 1
ATOM 2495 N N . LYS A 1 305 ? -8.383 19.756 42.906 1.00 74.56 305 LYS A N 1
ATOM 2496 C CA . LYS A 1 305 ? -9.851 19.797 43.032 1.00 74.56 305 LYS A CA 1
ATOM 2497 C C . LYS A 1 305 ? -10.585 20.044 41.711 1.00 74.56 305 LYS A C 1
ATOM 2499 O O . LYS A 1 305 ? -11.796 19.865 41.642 1.00 74.56 305 LYS A O 1
ATOM 2504 N N . HIS A 1 306 ? -9.871 20.482 40.676 1.00 68.00 306 HIS A N 1
ATOM 2505 C CA . HIS A 1 306 ? -10.423 20.746 39.349 1.00 68.00 306 HIS A CA 1
ATOM 2506 C C . HIS A 1 306 ? -10.204 19.585 38.369 1.00 68.00 306 HIS A C 1
ATOM 2508 O O . HIS A 1 306 ? -10.686 19.652 37.241 1.00 68.00 306 HIS A O 1
ATOM 2514 N N . ILE A 1 307 ? -9.505 18.521 38.781 1.00 64.56 307 ILE A N 1
ATOM 2515 C CA . ILE A 1 307 ? -9.232 17.345 37.954 1.00 64.56 307 ILE A CA 1
ATOM 2516 C C . ILE A 1 307 ? -9.937 16.142 38.588 1.00 64.56 307 ILE A C 1
ATOM 2518 O O . ILE A 1 307 ? -9.511 15.633 39.619 1.00 64.56 307 ILE A O 1
ATOM 2522 N N . LEU A 1 308 ? -11.011 15.675 37.942 1.00 60.09 308 LEU A N 1
ATOM 2523 C CA . LEU A 1 308 ? -11.887 14.587 38.416 1.00 60.09 308 LEU A CA 1
ATOM 2524 C C . LEU A 1 308 ? -11.157 13.274 38.752 1.00 60.09 308 LEU A C 1
ATOM 2526 O O . LEU A 1 308 ? -11.656 12.485 39.545 1.00 60.09 308 LEU A O 1
ATOM 2530 N N . ASP A 1 309 ? -9.973 13.061 38.181 1.00 64.56 309 ASP A N 1
ATOM 2531 C CA . ASP A 1 309 ? -9.174 11.845 38.328 1.00 64.56 309 ASP A CA 1
ATOM 2532 C C . ASP A 1 309 ? -7.743 12.138 38.818 1.00 64.56 309 ASP A C 1
ATOM 2534 O O . ASP A 1 309 ? -6.822 11.388 38.508 1.00 64.56 309 ASP A O 1
ATOM 2538 N N . PHE A 1 310 ? -7.527 13.229 39.566 1.00 65.00 310 PHE A N 1
ATOM 2539 C CA . PHE A 1 310 ? -6.187 13.654 40.006 1.00 65.00 310 PHE A CA 1
ATOM 2540 C C . PHE A 1 310 ? -5.386 12.552 40.728 1.00 65.00 310 PHE A C 1
ATOM 2542 O O . PHE A 1 310 ? -4.169 12.466 40.585 1.00 65.00 310 PHE A O 1
ATOM 2549 N N . GLU A 1 311 ? -6.066 11.679 41.473 1.00 60.22 311 GLU A N 1
ATOM 2550 C CA . GLU A 1 311 ? -5.440 10.577 42.214 1.00 60.22 311 GLU A CA 1
ATOM 2551 C C . GLU A 1 311 ? -5.135 9.337 41.347 1.00 60.22 311 GLU A C 1
ATOM 2553 O O . GLU A 1 311 ? -4.477 8.401 41.810 1.00 60.22 311 GLU A O 1
ATOM 2558 N N . LYS A 1 312 ? -5.583 9.297 40.083 1.00 60.94 312 LYS A N 1
ATOM 2559 C CA . LYS A 1 312 ? -5.338 8.169 39.174 1.00 60.94 312 LYS A CA 1
ATOM 2560 C C . LYS A 1 312 ? -4.037 8.355 38.396 1.00 60.94 312 LYS A C 1
ATOM 2562 O O . LYS A 1 312 ? -3.825 9.345 37.704 1.00 60.94 312 LYS A O 1
ATOM 2567 N N . ILE A 1 313 ? -3.184 7.334 38.439 1.00 50.00 313 ILE A N 1
ATOM 2568 C CA . ILE A 1 313 ? -1.933 7.284 37.674 1.00 50.00 313 ILE A CA 1
ATOM 2569 C C . ILE A 1 313 ? -2.257 7.079 36.187 1.00 50.00 313 ILE A C 1
ATOM 2571 O O . ILE A 1 313 ? -2.642 5.984 35.774 1.00 50.00 313 ILE A O 1
ATOM 2575 N N . GLN A 1 314 ? -2.058 8.110 35.366 1.00 46.69 314 GLN A N 1
ATOM 2576 C CA . GLN A 1 314 ? -2.015 7.971 33.910 1.00 46.69 314 GLN A CA 1
ATOM 2577 C C . GLN A 1 314 ? -0.583 7.667 33.460 1.00 46.69 314 GLN A C 1
ATOM 2579 O O . GLN A 1 314 ? 0.301 8.520 33.526 1.00 46.69 314 GLN A O 1
ATOM 2584 N N . LYS A 1 315 ? -0.346 6.447 32.963 1.00 42.94 315 LYS A N 1
ATOM 2585 C CA . LYS A 1 315 ? 0.886 6.127 32.229 1.00 42.94 315 LYS A CA 1
ATOM 2586 C C . LYS A 1 315 ? 0.795 6.757 30.839 1.00 42.94 315 LYS A C 1
ATOM 2588 O O . LYS A 1 315 ? 0.067 6.268 29.978 1.00 42.94 315 LYS A O 1
ATOM 2593 N N . CYS A 1 316 ? 1.504 7.861 30.641 1.00 33.38 316 CYS A N 1
ATOM 2594 C CA . CYS A 1 316 ? 1.649 8.502 29.338 1.00 33.38 316 CYS A CA 1
ATOM 2595 C C . CYS A 1 316 ? 2.804 7.838 28.574 1.00 33.38 316 CYS A C 1
ATOM 2597 O O . CYS A 1 316 ? 3.861 7.615 29.163 1.00 33.38 316 CYS A O 1
ATOM 2599 N N . LEU A 1 317 ? 2.639 7.564 27.277 1.00 45.12 317 LEU A N 1
ATOM 2600 C CA . LEU A 1 317 ? 3.766 7.250 26.394 1.00 45.12 317 LEU A CA 1
ATOM 2601 C C . LEU A 1 317 ? 3.713 8.111 25.128 1.00 45.12 317 LEU A C 1
ATOM 2603 O O . LEU A 1 317 ? 2.637 8.368 24.581 1.00 45.12 317 LEU A O 1
ATOM 2607 N N . ALA A 1 318 ? 4.911 8.582 24.773 1.00 34.62 318 ALA A N 1
ATOM 2608 C CA . ALA A 1 318 ? 5.263 9.495 23.689 1.00 34.62 318 ALA A CA 1
ATOM 2609 C C . ALA A 1 318 ? 4.950 8.958 22.287 1.00 34.62 318 ALA A C 1
ATOM 2611 O O . ALA A 1 318 ? 5.010 7.722 22.097 1.00 34.62 318 ALA A O 1
#

Secondary structure (DSSP, 8-state):
-HHHHHHHHHHHHHHHHHHTTPPEEEE--S-HHHHHHHTT-TTEEEEE--HHHHHHHHHHHHHH-TTTGGGHHHHHHHHHHHHHHHHHHHH-TTSPPPPHHHHHHIIIIIHHHHHTT--TTS-TTT-GGGT-TTSPPPSS-STTS-HHHHHHHHHHHHHHH---TTEES--S--TTHHHHHHHHHHTSS-TTS-HHHHHHHHHHHHHHHHHH-HHHHHHHHHHHTTPPPPPHHHHHHHHHHHHHHHHHHHHHHHHHHHHHHHHHHHHHHHHHHHHH--TTTSS-HHHHHHHHHHHTTS---TTGGG-TTTTS------

Foldseek 3Di:
DVLVVVVVVCVVCVVVCVVVVAADEEEDDDDCVSVVVLVPRPSHQAYEDQPVVLLVQLLVLLCPDPVRVQCSVVLSLLLVQLLVVLLVQCVDPPHDRDDQVLSLCCSQVVSLCVLLLHNPSPDVSRDVCVVPVPADDDPPGCVVPDPVVSVVSSVSSCVSNDDDPRYDSRDPPHPPVVVVLVVQLVPPDDPVPDCVVCVVVSNVLSVCCVPPNDLVSVQVVCVVVVHDDDDPVRSVVRVVVRVVVVVVVVVVVVVVVVVVVVVVVVVVVVVVCVVPDPPVPPPDPVVVVVLVCVVVVVDDPPCCVVDPQSNDDNDDDD

pLDDT: mean 78.58, std 12.92, range [33.38, 97.19]